Protein AF-A0A2V7E518-F1 (afdb_monomer)

Nearest PDB structures (foldseek):
  1orh-assembly1_A  TM=2.486E-01  e=2.822E+00  Rattus norvegicus
  4w6c-assembly1_A  TM=2.323E-01  e=2.265E+00  synthetic construct
  1ori-assembly1_A  TM=2.146E-01  e=3.926E+00  Rattus norvegicus

Mean predicted aligned error: 16.2 Å

Foldseek 3Di:
DDDDDDDDPPDPVVVVVVVVVVVVCVVPDPPPPLQFFKAWQWKWKFKDFPPPCPVVPPPQDGAGIDTDHPNPPDDDDHAHLVSVPWDKDWDDPADPRRFWKIKMKTWAQDQDFRPFMKMKIKTFMDRGSDHPDPHFFDDKDQQQDQDQFPAWEKDAPPDCVVVQVSVLHDDRDYHDDPDRGRIMIMTMHGPVGGRHNQKMKIKMKGWDQDDPSAIWIHDPSGIIGIHMDIDMDGHDDDPDPPPDVVVVVVVVVVVVVVVVVVVVVVVVVVVVVD

Secondary structure (DSSP, 8-state):
-PPPP------THHHHHHHHHHHHHHHS--------EEEEEEEEEEEE-STTTTSS-SSS-PPPP---SS----------TTTTT-EEEEEEEE-TTS-EEEEEEEEE-SS--B-SEEEEEEEEEEEESSTT---------B-S--TT-SEEEEE-TTSSHHHHHHTT-----B---SS----EEEEEEEETT-B-TTEEEEEEEEEESS--SSEEEEETTEEEEEEEEEEEEEPPPP---PPPHHHHHHHHHHHHHHHHHHHHHHHHHHTT--

Sequence (274 aa):
MFRRLCSSRMGSGAPLLAWLSFALMLVVGPRSASALTIDINQFSLFLWSPSNDTSINGTSSLQQDIIIGPHNLSGGPFSDFLAQGFSVSVTNGLNANNLGTISVIIGNPTGTTFAPANLIALLDADIVTTPGATDNNLDSAIGTHHGSATAFQVDNPFGSLLGNILAGTLDNTNHIGAGPDDVTLALLYSLGGGLGANQQLNAVFSLTNFDNGGLHQLREGTDLFFNGAVVQSNLPPGPVPTPEPATLLLLGTGAGLSAVARLRRKLSAARIAE

pLDDT: mean 70.3, std 17.16, range [27.66, 93.75]

Radius of gyration: 34.32 Å; Cα contacts (8 Å, |Δi|>4): 521; chains: 1; bound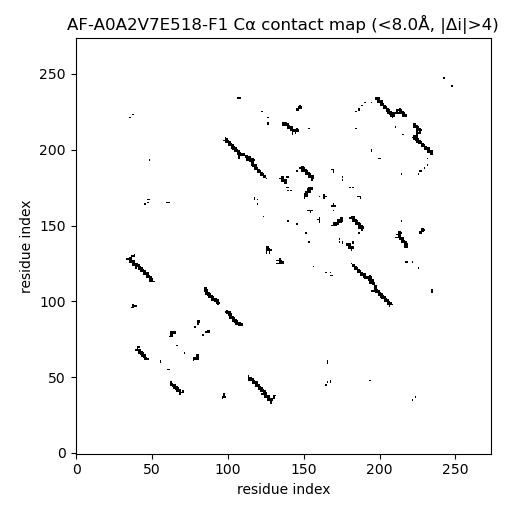ing box: 79×76×134 Å

Structure (mmCIF, N/CA/C/O backbone):
data_AF-A0A2V7E518-F1
#
_entry.id   AF-A0A2V7E518-F1
#
loop_
_atom_site.group_PDB
_atom_site.id
_atom_site.type_symbol
_atom_site.label_atom_id
_atom_site.label_alt_id
_atom_site.label_comp_id
_atom_site.label_asym_id
_atom_site.label_entity_id
_atom_site.label_seq_id
_atom_site.pdbx_PDB_ins_code
_atom_site.Cartn_x
_atom_site.Cartn_y
_atom_site.Cartn_z
_atom_site.occupancy
_atom_site.B_iso_or_equiv
_atom_site.auth_seq_id
_atom_site.auth_comp_id
_atom_site.auth_asym_id
_atom_site.auth_atom_id
_atom_site.pdbx_PDB_model_num
ATOM 1 N N . MET A 1 1 ? 46.082 -53.473 -58.584 1.00 41.75 1 MET A N 1
ATOM 2 C CA . MET A 1 1 ? 45.313 -52.267 -58.962 1.00 41.75 1 MET A CA 1
ATOM 3 C C . MET A 1 1 ? 45.166 -51.401 -57.707 1.00 41.75 1 MET A C 1
ATOM 5 O O . MET A 1 1 ? 44.245 -51.610 -56.936 1.00 41.75 1 MET A O 1
ATOM 9 N N . PHE A 1 2 ? 46.134 -50.523 -57.421 1.00 39.59 2 PHE A N 1
ATOM 10 C CA . PHE A 1 2 ? 46.125 -49.665 -56.223 1.00 39.59 2 PHE A CA 1
ATOM 11 C C . PHE A 1 2 ? 45.623 -48.266 -56.604 1.00 39.59 2 PHE A C 1
ATOM 13 O O . PHE A 1 2 ? 46.248 -47.585 -57.416 1.00 39.59 2 PHE A O 1
ATOM 20 N N . ARG A 1 3 ? 44.478 -47.847 -56.049 1.00 45.44 3 ARG A N 1
ATOM 21 C CA . ARG A 1 3 ? 43.947 -46.484 -56.208 1.00 45.44 3 ARG A CA 1
ATOM 22 C C . ARG A 1 3 ? 44.766 -45.519 -55.344 1.00 45.44 3 ARG A C 1
ATOM 24 O O . ARG A 1 3 ? 44.863 -45.706 -54.136 1.00 45.44 3 ARG A O 1
ATOM 31 N N . ARG A 1 4 ? 45.341 -44.487 -55.970 1.00 46.22 4 ARG A N 1
ATOM 32 C CA . ARG A 1 4 ? 45.972 -43.349 -55.284 1.00 46.22 4 ARG A CA 1
ATOM 33 C C . ARG A 1 4 ? 44.894 -42.523 -54.576 1.00 46.22 4 ARG A C 1
ATOM 35 O O . ARG A 1 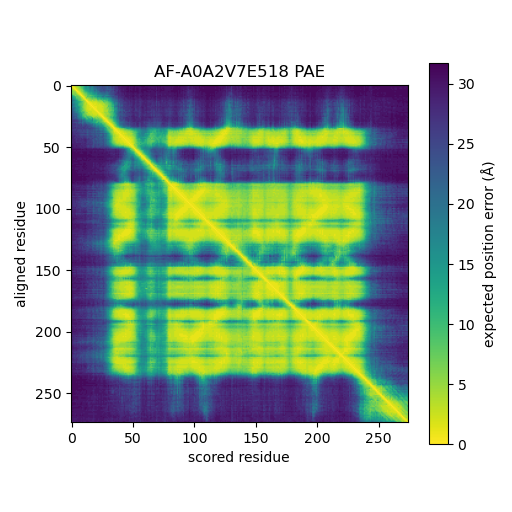4 ? 43.975 -42.034 -55.226 1.00 46.22 4 ARG A O 1
ATOM 42 N N . LEU A 1 5 ? 45.036 -42.356 -53.265 1.00 46.03 5 LEU A N 1
ATOM 43 C CA . LEU A 1 5 ? 44.321 -41.351 -52.481 1.00 46.03 5 LEU A CA 1
ATOM 44 C C . LEU A 1 5 ? 44.938 -39.977 -52.775 1.00 46.03 5 LEU A C 1
ATOM 46 O O . LEU A 1 5 ? 46.118 -39.747 -52.510 1.00 46.03 5 LEU A O 1
ATOM 50 N N . CYS A 1 6 ? 44.149 -39.076 -53.356 1.00 46.03 6 CYS A N 1
ATOM 51 C CA . CYS A 1 6 ? 44.518 -37.675 -53.521 1.00 46.03 6 CYS A CA 1
ATOM 52 C C . CYS A 1 6 ? 44.512 -36.988 -52.150 1.00 46.03 6 CYS A C 1
ATOM 54 O O . CYS A 1 6 ? 43.460 -36.764 -51.560 1.00 46.03 6 CYS A O 1
ATOM 56 N N . SER A 1 7 ? 45.700 -36.644 -51.656 1.00 46.47 7 SER A N 1
ATOM 57 C CA . SER A 1 7 ? 45.889 -35.691 -50.563 1.00 46.47 7 SER A CA 1
ATOM 58 C C . SER A 1 7 ? 45.489 -34.297 -51.058 1.00 46.47 7 SER A C 1
ATOM 60 O O . SER A 1 7 ? 46.158 -33.719 -51.917 1.00 46.47 7 SER A O 1
ATOM 62 N N . SER A 1 8 ? 44.379 -33.758 -50.549 1.00 54.09 8 SER A N 1
ATOM 63 C CA . SER A 1 8 ? 44.025 -32.355 -50.748 1.00 54.09 8 SER A CA 1
ATOM 64 C C . SER A 1 8 ? 44.932 -31.495 -49.870 1.00 54.09 8 SER A C 1
ATOM 66 O O . SER A 1 8 ? 44.795 -31.474 -48.646 1.00 54.09 8 SER A O 1
ATOM 68 N N . ARG A 1 9 ? 45.871 -30.779 -50.494 1.00 53.75 9 ARG A N 1
ATOM 69 C CA . ARG A 1 9 ? 46.612 -29.692 -49.849 1.00 53.75 9 ARG A CA 1
ATOM 70 C C . ARG A 1 9 ? 45.614 -28.612 -49.423 1.00 53.75 9 ARG A C 1
ATOM 72 O O . ARG A 1 9 ? 45.141 -27.855 -50.265 1.00 53.75 9 ARG A O 1
ATOM 79 N N . MET A 1 10 ? 45.300 -28.529 -48.131 1.00 50.19 10 MET A N 1
ATOM 80 C CA . MET A 1 10 ? 44.695 -27.321 -47.569 1.00 50.19 10 MET A CA 1
ATOM 81 C C . MET A 1 10 ? 45.715 -26.190 -47.719 1.00 50.19 10 MET A C 1
ATOM 83 O O . MET A 1 10 ? 46.809 -26.249 -47.159 1.00 50.19 10 MET A O 1
ATOM 87 N N . GLY A 1 11 ? 45.389 -25.205 -48.556 1.00 57.66 11 GLY A N 1
ATOM 88 C CA . GLY A 1 11 ? 46.211 -24.017 -48.749 1.00 57.66 11 GLY A CA 1
ATOM 89 C C . GLY A 1 11 ? 46.344 -23.214 -47.454 1.00 57.66 11 GLY A C 1
ATOM 90 O O . GLY A 1 11 ? 45.473 -23.256 -46.584 1.00 57.66 11 GLY A O 1
ATOM 91 N N . SER A 1 12 ? 47.420 -22.437 -47.358 1.00 58.25 12 SER A N 1
ATOM 92 C CA . SER A 1 12 ? 47.780 -21.553 -46.237 1.00 58.25 12 SER A CA 1
ATOM 93 C C . SER A 1 12 ? 46.715 -20.515 -45.831 1.00 58.25 12 SER A C 1
ATOM 95 O O . SER A 1 12 ? 46.916 -19.799 -44.856 1.00 58.25 12 SER A O 1
ATOM 97 N N . GLY A 1 13 ? 45.573 -20.440 -46.525 1.00 58.97 13 GLY A N 1
ATOM 98 C CA . GLY A 1 13 ? 44.436 -19.580 -46.179 1.00 58.97 13 GLY A CA 1
ATOM 99 C C . GLY A 1 13 ? 43.490 -20.149 -45.113 1.00 58.97 13 GLY A C 1
ATOM 100 O O . GLY A 1 13 ? 42.839 -19.379 -44.413 1.00 58.97 13 GLY A O 1
ATOM 101 N N . ALA A 1 14 ? 43.438 -21.473 -44.928 1.00 62.09 14 ALA A N 1
ATOM 102 C CA . ALA A 1 14 ? 42.602 -22.101 -43.899 1.00 62.09 14 ALA A CA 1
ATOM 103 C C . ALA A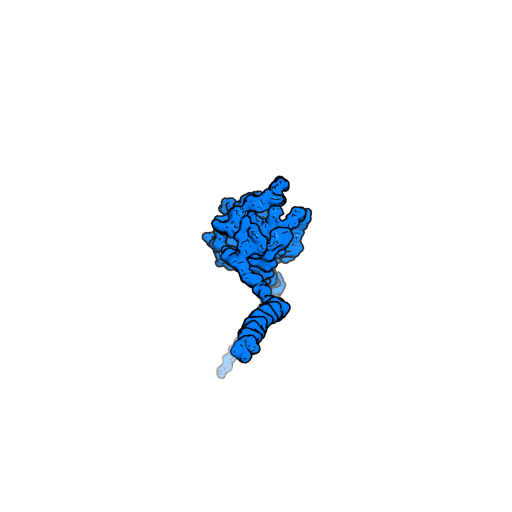 1 14 ? 42.962 -21.697 -42.449 1.00 62.09 14 ALA A C 1
ATOM 105 O O . ALA A 1 14 ? 42.045 -21.371 -41.692 1.00 62.09 14 ALA A O 1
ATOM 106 N N . PRO A 1 15 ? 44.249 -21.647 -42.036 1.00 67.69 15 PRO A N 1
ATOM 107 C CA . PRO A 1 15 ? 44.591 -21.192 -40.689 1.00 67.69 15 PRO A CA 1
ATOM 108 C C . PRO A 1 15 ? 44.307 -19.701 -40.491 1.00 67.69 15 PRO A C 1
ATOM 110 O O . PRO A 1 15 ? 43.976 -19.298 -39.383 1.00 67.69 15 PRO A O 1
ATOM 113 N N . LEU A 1 16 ? 44.381 -18.893 -41.555 1.00 67.81 16 LEU A N 1
ATOM 114 C CA . LEU A 1 16 ? 44.149 -17.449 -41.499 1.00 67.81 16 LEU A CA 1
ATOM 115 C C . LEU A 1 16 ? 42.656 -17.127 -41.333 1.00 67.81 16 LEU A C 1
ATOM 117 O O . LEU A 1 16 ? 42.306 -16.275 -40.526 1.00 67.81 16 LEU A O 1
ATOM 121 N N . LEU A 1 17 ? 41.771 -17.874 -42.005 1.00 70.06 17 LEU A N 1
ATOM 122 C CA . LEU A 1 17 ? 40.316 -17.810 -41.798 1.00 70.06 17 LEU A CA 1
ATOM 123 C C . LEU A 1 17 ? 39.897 -18.275 -40.397 1.00 70.06 17 LEU A C 1
ATOM 125 O O . LEU A 1 17 ? 39.032 -17.654 -39.776 1.00 70.06 17 LEU A O 1
ATOM 129 N N . ALA A 1 18 ? 40.527 -19.333 -39.879 1.00 69.94 18 ALA A N 1
ATOM 130 C CA . ALA A 1 18 ? 40.294 -19.789 -38.510 1.00 69.94 18 ALA A CA 1
ATOM 131 C C . ALA A 1 18 ? 40.740 -18.732 -37.484 1.00 69.94 18 ALA A C 1
ATOM 133 O O . ALA A 1 18 ? 40.002 -18.433 -36.548 1.00 69.94 18 ALA A O 1
ATOM 134 N N . TRP A 1 19 ? 41.901 -18.106 -37.704 1.00 71.31 19 TRP A N 1
ATOM 135 C CA . TRP A 1 19 ? 42.403 -17.019 -36.863 1.00 71.31 19 TRP A CA 1
ATOM 136 C C . TRP A 1 19 ? 41.516 -15.775 -36.910 1.00 71.31 19 TRP A C 1
ATOM 138 O O . TRP A 1 19 ? 41.227 -15.197 -35.866 1.00 71.31 19 TRP A O 1
ATOM 148 N N . LEU A 1 20 ? 41.040 -15.385 -38.096 1.00 67.44 20 LEU A N 1
ATOM 149 C CA . LEU A 1 20 ? 40.141 -14.240 -38.248 1.00 67.44 20 LEU A CA 1
ATOM 150 C C . LEU A 1 20 ? 38.800 -14.484 -37.542 1.00 67.44 20 LEU A C 1
ATOM 152 O O . LEU A 1 20 ? 38.269 -13.579 -36.911 1.00 67.44 20 LEU A O 1
ATOM 156 N N . SER A 1 21 ? 38.282 -15.715 -37.602 1.00 66.12 21 SER A N 1
ATOM 157 C CA . SER A 1 21 ? 37.041 -16.108 -36.919 1.00 66.12 21 SER A CA 1
ATOM 158 C C . SER A 1 21 ? 37.201 -16.097 -35.398 1.00 66.12 21 SER A C 1
ATOM 160 O O . SER A 1 21 ? 36.316 -15.632 -34.684 1.00 66.12 21 SER A O 1
ATOM 162 N N . PHE A 1 22 ? 38.356 -16.550 -34.899 1.00 61.84 22 PHE A N 1
ATOM 163 C CA . PHE A 1 22 ? 38.675 -16.516 -33.473 1.00 61.84 22 PHE A CA 1
ATOM 164 C C . PHE A 1 22 ? 38.882 -15.080 -32.965 1.00 61.84 22 PHE A C 1
ATOM 166 O O . PHE A 1 22 ? 38.368 -14.718 -31.911 1.00 61.84 22 PHE A O 1
ATOM 173 N N . ALA A 1 23 ? 39.558 -14.230 -33.745 1.00 61.94 23 ALA A N 1
ATOM 174 C CA . ALA A 1 23 ? 39.705 -12.808 -33.444 1.00 61.94 23 ALA A CA 1
ATOM 175 C C . ALA A 1 23 ? 38.354 -12.072 -33.470 1.00 61.94 23 ALA A C 1
ATOM 177 O O . ALA A 1 23 ? 38.098 -11.244 -32.603 1.00 61.94 23 ALA A O 1
ATOM 178 N N . LEU A 1 24 ? 37.457 -12.410 -34.404 1.00 55.91 24 LEU A N 1
ATOM 179 C CA . LEU A 1 24 ? 36.109 -11.841 -34.459 1.00 55.91 24 LEU A CA 1
ATOM 180 C C . LEU A 1 24 ? 35.258 -12.268 -33.248 1.00 55.91 24 LEU A C 1
ATOM 182 O O . LEU A 1 24 ? 34.559 -11.431 -32.685 1.00 55.91 24 LEU A O 1
ATOM 186 N N . MET A 1 25 ? 35.368 -13.523 -32.793 1.00 57.66 25 MET A N 1
ATOM 187 C CA . MET A 1 25 ? 34.745 -13.981 -31.540 1.00 57.66 25 MET A CA 1
ATOM 188 C C . MET A 1 25 ? 35.323 -13.295 -30.292 1.00 57.66 25 MET A C 1
ATOM 190 O O . MET A 1 25 ? 34.596 -13.087 -29.329 1.00 57.66 25 MET A O 1
ATOM 194 N N . LEU A 1 26 ? 36.606 -12.920 -30.297 1.00 55.91 26 LEU A N 1
ATOM 195 C CA . LEU A 1 26 ? 37.237 -12.174 -29.199 1.00 55.91 26 LEU A CA 1
ATOM 196 C C . LEU A 1 26 ? 36.865 -10.683 -29.185 1.00 55.91 26 LEU A C 1
ATOM 198 O O . LEU A 1 26 ? 36.815 -10.082 -28.116 1.00 55.91 26 LEU A O 1
ATOM 202 N N . VAL A 1 27 ? 36.606 -10.083 -30.352 1.00 55.69 27 VAL A N 1
ATOM 203 C CA . VAL A 1 27 ? 36.186 -8.674 -30.471 1.00 55.69 27 VAL A CA 1
ATOM 204 C C . VAL A 1 27 ? 34.693 -8.509 -30.171 1.00 55.69 27 VAL A C 1
ATOM 206 O O . VAL A 1 27 ? 34.292 -7.498 -29.595 1.00 55.69 27 VAL A O 1
ATOM 209 N N . VAL A 1 28 ? 33.872 -9.517 -30.476 1.00 51.47 28 VAL A N 1
ATOM 210 C CA . VAL A 1 28 ? 32.488 -9.609 -29.990 1.00 51.47 28 VAL A CA 1
ATOM 211 C C . VAL A 1 28 ? 32.495 -10.341 -28.649 1.00 51.47 28 VAL A C 1
ATOM 213 O O . VAL A 1 28 ? 31.985 -11.451 -28.517 1.00 51.47 28 VAL A O 1
ATOM 216 N N . GLY A 1 29 ? 33.102 -9.722 -27.635 1.00 45.56 29 GLY A N 1
ATOM 217 C CA . GLY A 1 29 ? 32.879 -10.161 -26.262 1.00 45.56 29 GLY A CA 1
ATOM 218 C C . GLY A 1 29 ? 31.368 -10.188 -25.986 1.00 45.56 29 GLY A C 1
ATOM 219 O O . GLY A 1 29 ? 30.654 -9.316 -26.502 1.00 45.56 29 GLY A O 1
ATOM 220 N N . PRO A 1 30 ? 30.845 -11.164 -25.219 1.00 44.22 30 PRO A N 1
ATOM 221 C CA . PRO A 1 30 ? 29.466 -11.096 -24.766 1.00 44.22 30 PRO A CA 1
ATOM 222 C C . PRO A 1 30 ? 29.307 -9.749 -24.068 1.00 44.22 30 PRO A C 1
ATOM 224 O O . PRO A 1 30 ? 29.960 -9.485 -23.059 1.00 44.22 30 PRO A O 1
ATOM 227 N N . ARG A 1 31 ? 28.487 -8.859 -24.637 1.00 40.06 31 ARG A N 1
ATOM 228 C CA . ARG A 1 31 ? 27.995 -7.727 -23.862 1.00 40.06 31 ARG A CA 1
ATOM 229 C C . ARG A 1 31 ? 27.295 -8.370 -22.680 1.00 40.06 31 ARG A C 1
ATOM 231 O O . ARG A 1 31 ? 26.346 -9.123 -22.895 1.00 40.06 31 ARG A O 1
ATOM 238 N N . SER A 1 32 ? 27.808 -8.152 -21.473 1.00 40.44 32 SER A N 1
ATOM 239 C CA . SER A 1 32 ? 27.064 -8.483 -20.267 1.00 40.44 32 SER A CA 1
ATOM 240 C C . SER A 1 32 ? 25.690 -7.857 -20.449 1.00 40.44 32 SER A C 1
ATOM 242 O O . SER A 1 32 ? 25.587 -6.635 -20.552 1.00 40.44 32 SER A O 1
ATOM 244 N N . ALA A 1 33 ? 24.658 -8.685 -20.607 1.00 44.47 33 ALA A N 1
ATOM 245 C CA . ALA A 1 33 ? 23.298 -8.206 -20.496 1.00 44.47 33 ALA A CA 1
ATOM 246 C C . ALA A 1 33 ? 23.195 -7.699 -19.058 1.00 44.47 33 ALA A C 1
ATOM 248 O O . ALA A 1 33 ? 23.186 -8.500 -18.123 1.00 44.47 33 ALA A O 1
ATOM 249 N N . SER A 1 34 ? 23.268 -6.379 -18.876 1.00 54.78 34 SER A N 1
ATOM 250 C CA . SER A 1 34 ? 22.911 -5.781 -17.601 1.00 54.78 34 SER A CA 1
ATOM 251 C C . SER A 1 34 ? 21.426 -6.060 -17.443 1.00 54.78 34 SER A C 1
ATOM 253 O O . SER A 1 34 ? 20.619 -5.518 -18.195 1.00 54.78 34 SER A O 1
ATOM 255 N N . ALA A 1 35 ? 21.073 -7.002 -16.574 1.00 63.94 35 ALA A N 1
ATOM 256 C CA . ALA A 1 35 ? 19.686 -7.155 -16.186 1.00 63.94 35 ALA A CA 1
ATOM 257 C C . ALA A 1 35 ? 19.330 -5.907 -15.377 1.00 63.94 35 ALA A C 1
ATOM 259 O O . ALA A 1 35 ? 19.963 -5.649 -14.350 1.00 63.94 35 ALA A O 1
ATOM 260 N N . LEU A 1 36 ? 18.366 -5.120 -15.863 1.00 74.50 36 LEU A N 1
ATOM 261 C CA . LEU A 1 36 ? 17.839 -4.012 -15.075 1.00 74.50 36 LEU A CA 1
ATOM 262 C C . LEU A 1 36 ? 17.328 -4.568 -13.745 1.00 74.50 36 LEU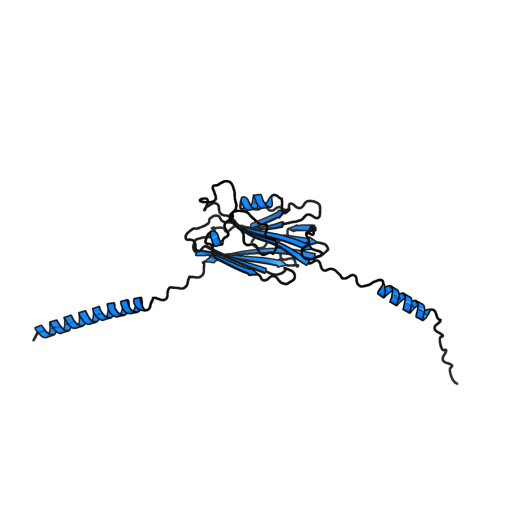 A C 1
ATOM 264 O O . LEU A 1 36 ? 16.727 -5.644 -13.695 1.00 74.50 36 LEU A O 1
ATOM 268 N N . THR A 1 37 ? 17.618 -3.854 -12.669 1.00 81.44 37 THR A N 1
ATOM 269 C CA . THR A 1 37 ? 17.235 -4.227 -11.309 1.00 81.44 37 THR A CA 1
ATOM 270 C C . THR A 1 37 ? 16.115 -3.306 -10.849 1.00 81.44 37 THR A C 1
ATOM 272 O O . THR A 1 37 ? 16.064 -2.156 -11.263 1.00 81.44 37 THR A O 1
ATOM 275 N N . ILE A 1 38 ? 15.212 -3.803 -10.010 1.00 84.00 38 ILE A N 1
ATOM 276 C CA . ILE A 1 38 ? 14.197 -2.962 -9.370 1.00 84.00 38 ILE A CA 1
ATOM 277 C C . ILE A 1 38 ? 14.802 -2.419 -8.082 1.00 84.00 38 ILE A C 1
ATOM 279 O O . ILE A 1 38 ? 15.256 -3.205 -7.248 1.00 84.00 38 ILE A O 1
ATOM 283 N N . ASP A 1 39 ? 14.797 -1.107 -7.915 1.00 83.00 39 ASP A N 1
ATOM 284 C CA . ASP A 1 39 ? 15.156 -0.434 -6.675 1.00 83.00 39 ASP A CA 1
ATOM 285 C C . ASP A 1 39 ? 13.911 0.215 -6.071 1.00 83.00 39 ASP A C 1
ATOM 287 O O . ASP A 1 39 ? 13.125 0.836 -6.780 1.00 83.00 39 ASP A O 1
ATOM 291 N N . ILE A 1 40 ? 13.687 0.018 -4.774 1.00 81.62 40 ILE A N 1
ATOM 292 C CA . ILE A 1 40 ? 12.526 0.591 -4.084 1.00 81.62 40 ILE A CA 1
ATOM 293 C C . ILE A 1 40 ? 13.018 1.811 -3.318 1.00 81.62 40 ILE A C 1
ATOM 295 O O . ILE A 1 40 ? 13.659 1.678 -2.271 1.00 81.62 40 ILE A O 1
ATOM 299 N N . ASN A 1 41 ? 12.684 2.990 -3.834 1.00 78.31 41 ASN A N 1
ATOM 300 C CA . ASN A 1 41 ? 13.001 4.265 -3.203 1.00 78.31 41 ASN A CA 1
ATOM 301 C C . ASN A 1 41 ? 12.126 4.477 -1.969 1.00 78.31 41 ASN A C 1
ATOM 303 O O . ASN A 1 41 ? 12.626 4.816 -0.892 1.00 78.31 41 ASN A O 1
ATOM 307 N N . GLN A 1 42 ? 10.824 4.212 -2.108 1.00 79.06 42 GLN A N 1
ATOM 308 C CA . GLN A 1 42 ? 9.847 4.377 -1.044 1.00 79.06 42 GLN A CA 1
ATOM 309 C C . GLN A 1 42 ? 8.723 3.347 -1.162 1.00 79.06 42 GLN A C 1
ATOM 311 O O . GLN A 1 42 ? 8.148 3.121 -2.220 1.00 79.06 42 GLN A O 1
ATOM 316 N N . PHE A 1 43 ? 8.349 2.755 -0.036 1.00 81.81 43 PHE A N 1
ATOM 317 C CA . PHE A 1 43 ? 7.075 2.062 0.105 1.00 81.81 43 PHE A CA 1
ATOM 318 C C . PHE A 1 43 ? 6.412 2.590 1.361 1.00 81.81 43 PHE A C 1
ATOM 320 O O . PHE A 1 43 ? 7.028 2.486 2.414 1.00 81.81 43 PHE A O 1
ATOM 327 N N . SER A 1 44 ? 5.199 3.124 1.250 1.00 80.25 44 SER A N 1
ATOM 328 C CA . SER A 1 44 ? 4.541 3.862 2.325 1.00 80.25 44 SER A CA 1
ATOM 329 C C . SER A 1 44 ? 3.076 3.483 2.486 1.00 80.25 44 SER A C 1
ATOM 331 O O . SER A 1 44 ? 2.383 3.202 1.507 1.00 80.25 44 SER A O 1
ATOM 333 N N . LEU A 1 45 ? 2.580 3.515 3.724 1.00 82.69 45 LEU A N 1
ATOM 334 C CA . LEU A 1 45 ? 1.168 3.281 4.046 1.00 82.69 45 LEU A CA 1
ATOM 335 C C . LEU A 1 45 ? 0.570 4.455 4.811 1.00 82.69 45 LEU A C 1
ATOM 337 O O . LEU A 1 45 ? 1.094 4.861 5.841 1.00 82.69 45 LEU A O 1
ATOM 341 N N . PHE A 1 46 ? -0.591 4.923 4.365 1.00 81.81 46 PHE A N 1
ATOM 342 C CA . PHE A 1 46 ? -1.334 6.014 4.984 1.00 81.81 46 PHE A CA 1
ATOM 343 C C . PHE A 1 46 ? -2.713 5.521 5.403 1.00 81.81 46 PHE A C 1
ATOM 345 O O . PHE A 1 46 ? -3.451 4.963 4.591 1.00 81.81 46 PHE A O 1
ATOM 352 N N . LEU A 1 47 ? -3.081 5.742 6.664 1.00 82.25 47 LEU A N 1
ATOM 353 C CA . LEU A 1 47 ? -4.447 5.535 7.135 1.00 82.25 47 LEU A CA 1
ATOM 354 C C . LEU A 1 47 ? -5.108 6.894 7.320 1.00 82.25 47 LEU A C 1
ATOM 356 O O . LEU A 1 47 ? -4.744 7.663 8.205 1.00 82.25 47 LEU A O 1
ATOM 360 N N . TRP A 1 48 ? -6.098 7.173 6.487 1.00 81.00 48 TRP A N 1
ATOM 361 C CA . TRP A 1 48 ? -6.856 8.411 6.535 1.00 81.00 48 TRP A CA 1
ATOM 362 C C . TRP A 1 48 ? -8.222 8.176 7.181 1.00 81.00 48 TRP A C 1
ATOM 364 O O . TRP A 1 48 ? -8.896 7.201 6.852 1.00 81.00 48 TRP A O 1
ATOM 374 N N . SER A 1 49 ? -8.645 9.069 8.078 1.00 75.38 49 SER A N 1
ATOM 375 C CA . SER A 1 49 ? -9.994 9.108 8.658 1.00 75.38 49 SER A CA 1
ATOM 376 C C . SER A 1 49 ? -10.350 10.540 9.073 1.00 75.38 49 SER A C 1
ATOM 378 O O . SER A 1 49 ? -9.523 11.194 9.710 1.00 75.38 49 SER A O 1
ATOM 380 N N . PRO A 1 50 ? -11.577 11.029 8.810 1.00 68.00 50 PRO A N 1
ATOM 381 C CA . PRO A 1 50 ? -11.998 12.362 9.223 1.00 68.00 50 PRO A CA 1
ATOM 382 C C . PRO A 1 50 ? -12.487 12.412 10.685 1.00 68.00 50 PRO A C 1
ATOM 384 O O . PRO A 1 50 ? -12.732 13.496 11.205 1.00 68.00 50 PRO A O 1
ATOM 387 N N . SER A 1 51 ? -12.674 11.271 11.368 1.00 59.25 51 SER A N 1
ATOM 388 C CA . SER A 1 51 ? -13.343 11.218 12.682 1.00 59.25 51 SER A CA 1
ATOM 389 C C . SER A 1 51 ? -12.458 11.551 13.889 1.00 59.25 51 SER A C 1
ATOM 391 O O . SER A 1 51 ? -12.996 11.817 14.960 1.00 59.25 51 SER A O 1
ATOM 393 N N . ASN A 1 52 ? -11.130 11.559 13.739 1.00 54.16 52 ASN A N 1
ATOM 394 C CA . ASN A 1 52 ? -10.171 11.820 14.825 1.00 54.16 52 ASN A CA 1
ATOM 395 C C . ASN A 1 52 ? -9.434 13.161 14.658 1.00 54.16 52 ASN A C 1
ATOM 397 O O . ASN A 1 52 ? -8.237 13.288 14.909 1.00 54.16 52 ASN A O 1
ATOM 401 N N . ASP A 1 53 ? -10.189 14.199 14.302 1.00 46.59 53 ASP A N 1
ATOM 402 C CA . ASP A 1 53 ? -9.707 15.562 14.059 1.00 46.59 53 ASP A CA 1
ATOM 403 C C . ASP A 1 53 ? -9.456 16.392 15.347 1.00 46.59 53 ASP A C 1
ATOM 405 O O . ASP A 1 53 ? -9.720 17.595 15.413 1.00 46.59 53 ASP A O 1
ATOM 409 N N . THR A 1 54 ? -8.963 15.756 16.419 1.00 40.53 54 THR A N 1
ATOM 410 C CA . THR A 1 54 ? -8.633 16.430 17.699 1.00 40.53 54 THR A CA 1
ATOM 411 C C . THR A 1 54 ? -7.132 16.601 17.957 1.00 40.53 54 THR A C 1
ATOM 413 O O . THR A 1 54 ? -6.743 17.148 18.986 1.00 40.53 54 THR A O 1
ATOM 416 N N . SER A 1 55 ? -6.287 16.230 16.993 1.00 38.78 55 SER A N 1
ATOM 417 C CA . SER A 1 55 ? -4.913 16.747 16.832 1.00 38.78 55 SER A CA 1
ATOM 418 C C . SER A 1 55 ? -4.554 17.066 15.369 1.00 38.78 55 SER A C 1
ATOM 420 O O . SER A 1 55 ? -3.407 17.395 15.083 1.00 38.78 55 SER A O 1
ATOM 422 N N . ILE A 1 56 ? -5.540 17.025 14.461 1.00 39.00 56 ILE A N 1
ATOM 423 C CA . ILE A 1 56 ? -5.415 17.258 13.006 1.00 39.00 56 ILE A CA 1
ATOM 424 C C . ILE A 1 56 ? -5.944 18.671 12.614 1.00 39.00 56 ILE A C 1
ATOM 426 O O . ILE A 1 56 ? -5.818 19.115 11.476 1.00 39.00 56 ILE A O 1
ATOM 430 N N . ASN A 1 57 ? -6.411 19.466 13.591 1.00 32.38 57 ASN A N 1
ATOM 431 C CA . ASN A 1 57 ? -6.964 20.821 13.417 1.00 32.38 57 ASN A CA 1
ATOM 432 C C . ASN A 1 57 ? -5.953 21.963 13.659 1.00 32.38 57 ASN A C 1
ATOM 434 O O . ASN A 1 57 ? -6.242 22.982 14.289 1.00 32.38 57 ASN A O 1
ATOM 438 N N . GLY A 1 58 ? -4.742 21.800 13.136 1.00 29.33 58 GLY A N 1
ATOM 439 C CA . GLY A 1 58 ? -3.780 22.880 12.939 1.00 29.33 58 GLY A CA 1
ATOM 440 C C . GLY A 1 58 ? -3.275 22.810 11.508 1.00 29.33 58 GLY A C 1
ATOM 441 O O . GLY A 1 58 ? -2.236 22.215 11.277 1.00 29.33 58 GLY A O 1
ATOM 442 N N . THR A 1 59 ? -4.052 23.354 10.564 1.00 32.06 59 THR A N 1
ATOM 443 C CA . THR A 1 59 ? -3.725 23.483 9.127 1.00 32.06 59 THR A CA 1
ATOM 444 C C . THR A 1 59 ? -3.110 22.226 8.492 1.00 32.06 59 THR A C 1
ATOM 446 O O . THR A 1 59 ? -1.897 22.062 8.510 1.00 32.06 59 THR A O 1
ATOM 449 N N . SER A 1 60 ? -3.953 21.367 7.903 1.00 44.28 60 SER A N 1
ATOM 450 C CA . SER A 1 60 ? -3.593 20.336 6.906 1.00 44.28 60 SER A CA 1
ATOM 451 C C . SER A 1 60 ? -2.219 19.668 7.103 1.00 44.28 60 SER A C 1
ATOM 453 O O . SER A 1 60 ? -1.232 20.091 6.502 1.00 44.28 60 SER A O 1
ATOM 455 N N . SER A 1 61 ? -2.137 18.606 7.907 1.00 34.47 61 SER A N 1
ATOM 456 C CA . SER A 1 61 ? -0.938 17.756 7.942 1.00 34.47 61 SER A CA 1
ATOM 457 C C . SER A 1 61 ? -1.280 16.303 8.290 1.00 34.47 61 SER A C 1
ATOM 459 O O . SER A 1 61 ? -1.890 16.012 9.314 1.00 34.47 61 SER A O 1
ATOM 461 N N . LEU A 1 62 ? -0.924 15.409 7.360 1.00 40.56 62 LEU A N 1
ATOM 462 C CA . LEU A 1 62 ? -1.121 13.957 7.378 1.00 40.56 62 LEU A CA 1
ATOM 463 C C . LEU A 1 62 ? -0.542 13.270 8.620 1.00 40.56 62 LEU A C 1
ATOM 465 O O . LEU A 1 62 ? 0.532 13.616 9.108 1.00 40.56 62 LEU A O 1
ATOM 469 N N . GLN A 1 63 ? -1.236 12.218 9.044 1.00 47.31 63 GLN A N 1
ATOM 470 C CA . GLN A 1 63 ? -0.820 11.236 10.043 1.00 47.31 63 GLN A CA 1
ATOM 471 C C . GLN A 1 63 ? -0.114 10.035 9.361 1.00 47.31 63 GLN A C 1
ATOM 473 O O . GLN A 1 63 ? -0.477 9.652 8.252 1.00 47.31 63 GLN A O 1
ATOM 478 N N . GLN A 1 64 ? 0.941 9.509 10.000 1.00 46.84 64 GLN A N 1
ATOM 479 C CA . GLN A 1 64 ? 2.172 8.977 9.380 1.00 46.84 64 GLN A CA 1
ATOM 480 C C . GLN A 1 64 ? 2.207 7.485 8.959 1.00 46.84 64 GLN A C 1
ATOM 482 O O . GLN A 1 64 ? 1.465 6.637 9.443 1.00 46.84 64 GLN A O 1
ATOM 487 N N . ASP A 1 65 ? 3.201 7.270 8.093 1.00 43.72 65 ASP A N 1
ATOM 488 C CA . ASP A 1 65 ? 3.780 6.170 7.309 1.00 43.72 65 ASP A CA 1
ATOM 489 C C . ASP A 1 65 ? 4.287 4.869 8.004 1.00 43.72 65 ASP A C 1
ATOM 491 O O . ASP A 1 65 ? 4.633 4.860 9.186 1.00 43.72 65 ASP A O 1
ATOM 495 N N . ILE A 1 66 ? 4.456 3.795 7.213 1.00 41.19 66 ILE A N 1
ATOM 496 C CA . ILE A 1 66 ? 5.370 2.653 7.428 1.00 41.19 66 ILE A CA 1
ATOM 497 C C . ILE A 1 66 ? 6.275 2.550 6.190 1.00 41.19 66 ILE A C 1
ATOM 499 O O . ILE A 1 66 ? 5.816 2.079 5.152 1.00 41.19 66 ILE A O 1
ATOM 503 N N . ILE A 1 67 ? 7.553 2.932 6.330 1.00 43.34 67 ILE A N 1
ATOM 504 C CA . ILE A 1 67 ? 8.546 2.930 5.240 1.00 43.34 67 ILE A CA 1
ATOM 505 C C . ILE A 1 67 ? 9.392 1.651 5.247 1.00 43.34 67 ILE A C 1
ATOM 507 O O . ILE A 1 67 ? 9.983 1.307 6.273 1.00 43.34 67 ILE A O 1
ATOM 511 N N . ILE A 1 68 ? 9.520 0.982 4.095 1.00 35.91 68 ILE A N 1
ATOM 512 C CA . ILE A 1 68 ? 10.524 -0.074 3.857 1.00 35.91 68 ILE A CA 1
ATOM 513 C C . ILE A 1 68 ? 11.486 0.400 2.749 1.00 35.91 68 ILE A C 1
ATOM 515 O O . ILE A 1 68 ? 11.164 0.272 1.575 1.00 35.91 68 ILE A O 1
ATOM 519 N N . GLY A 1 69 ? 12.657 0.946 3.114 1.00 35.78 69 GLY A N 1
ATOM 520 C CA . GLY A 1 69 ? 13.707 1.381 2.172 1.00 35.78 69 GLY A CA 1
ATOM 521 C C . GLY A 1 69 ? 14.879 2.131 2.849 1.00 35.78 69 GLY A C 1
ATOM 522 O O . GLY A 1 69 ? 14.702 2.649 3.955 1.00 35.78 69 GLY A O 1
ATOM 523 N N . PRO A 1 70 ? 16.093 2.171 2.251 1.00 27.66 70 PRO A N 1
ATOM 524 C CA . PRO A 1 70 ? 17.271 2.850 2.815 1.00 27.66 70 PRO A CA 1
ATOM 525 C C . PRO A 1 70 ? 17.278 4.380 2.625 1.00 27.66 70 PRO A C 1
ATOM 527 O O . PRO A 1 70 ? 18.029 5.072 3.317 1.00 27.66 70 PRO A O 1
ATOM 530 N N . HIS A 1 71 ? 16.441 4.924 1.737 1.00 32.03 71 HIS A N 1
ATOM 531 C CA . HIS A 1 71 ? 16.333 6.361 1.479 1.00 32.03 71 HIS A CA 1
ATOM 532 C C . HIS A 1 71 ? 15.147 6.960 2.238 1.00 32.03 71 HIS A C 1
ATOM 534 O O . HIS A 1 71 ? 14.025 7.074 1.764 1.00 32.03 71 HIS A O 1
ATOM 540 N N . ASN A 1 72 ? 15.429 7.333 3.482 1.00 36.25 72 ASN A N 1
ATOM 541 C CA . ASN A 1 72 ? 14.519 8.059 4.354 1.00 36.25 72 ASN A CA 1
ATOM 542 C C . ASN A 1 72 ? 14.355 9.495 3.816 1.00 36.25 72 ASN A C 1
ATOM 544 O O . ASN A 1 72 ? 15.289 10.294 3.934 1.00 36.25 72 ASN A O 1
ATOM 548 N N . LEU A 1 73 ? 13.200 9.840 3.233 1.00 36.28 73 LEU A N 1
ATOM 549 C CA . LEU A 1 73 ? 12.828 11.240 2.997 1.00 36.28 73 LEU A CA 1
ATOM 550 C C . LEU A 1 73 ? 12.552 11.898 4.357 1.00 36.28 73 LEU A C 1
ATOM 552 O O . LEU A 1 73 ? 11.446 11.939 4.888 1.00 36.28 73 LEU A O 1
ATOM 556 N N . SER A 1 74 ? 13.652 12.342 4.952 1.00 31.55 74 SER A N 1
ATOM 557 C CA . SER A 1 74 ? 13.793 12.888 6.290 1.00 31.55 74 SER A CA 1
ATOM 558 C C . SER A 1 74 ? 12.865 14.069 6.604 1.00 31.55 74 SER A C 1
ATOM 560 O O . SER A 1 74 ? 12.778 15.013 5.822 1.00 31.55 74 SER A O 1
ATOM 562 N N . GLY A 1 75 ? 12.388 14.121 7.855 1.00 29.14 75 GLY A N 1
ATOM 563 C CA . GLY A 1 75 ? 12.611 15.327 8.666 1.00 29.14 75 GLY A CA 1
ATOM 564 C C . GLY A 1 75 ? 11.431 16.253 8.981 1.00 29.14 75 GLY A C 1
ATOM 565 O O . GLY A 1 75 ? 11.669 17.446 9.159 1.00 29.14 75 GLY A O 1
ATOM 566 N N . GLY A 1 76 ? 10.196 15.758 9.099 1.00 32.56 76 GLY A N 1
ATOM 567 C CA . GLY A 1 76 ? 9.052 16.556 9.580 1.00 32.56 76 GLY A CA 1
ATOM 568 C C . GLY A 1 76 ? 8.392 16.006 10.860 1.00 32.56 76 GLY A C 1
ATOM 569 O O . GLY A 1 76 ? 8.622 14.849 11.214 1.00 32.56 76 GLY A O 1
ATOM 570 N N . PRO A 1 77 ? 7.600 16.822 11.586 1.00 31.95 77 PRO A N 1
ATOM 571 C CA . PRO A 1 77 ? 7.044 16.501 12.902 1.00 31.95 77 PRO A CA 1
ATOM 572 C C . PRO A 1 77 ? 5.791 15.617 12.782 1.00 31.95 77 PRO A C 1
ATOM 574 O O . PRO A 1 77 ? 4.674 16.094 12.958 1.00 31.95 77 PRO A O 1
ATOM 577 N N . PHE A 1 78 ? 5.958 14.339 12.457 1.00 45.28 78 PHE A N 1
ATOM 578 C CA . PHE A 1 78 ? 4.835 13.417 12.255 1.00 45.28 78 PHE A CA 1
ATOM 579 C C . PHE A 1 78 ? 4.836 12.300 13.316 1.00 45.28 78 PHE A C 1
ATOM 581 O O . PHE A 1 78 ? 5.883 12.005 13.899 1.00 45.28 78 PHE A O 1
ATOM 588 N N . SER A 1 79 ? 3.658 11.730 13.613 1.00 42.66 79 SER A N 1
ATOM 589 C CA . SER A 1 79 ? 3.466 10.631 14.577 1.00 42.66 79 SER A CA 1
ATOM 590 C C . SER A 1 79 ? 3.090 9.316 13.884 1.00 42.66 79 SER A C 1
ATOM 592 O O . SER A 1 79 ? 1.999 9.208 13.311 1.00 42.66 79 SER A O 1
ATOM 594 N N . ASP A 1 80 ? 3.986 8.324 13.956 1.00 58.78 80 ASP A N 1
ATOM 595 C CA . ASP A 1 80 ? 3.870 7.008 13.322 1.00 58.78 80 ASP A CA 1
ATOM 596 C C . ASP A 1 80 ? 2.643 6.265 13.865 1.00 58.78 80 ASP A C 1
ATOM 598 O O . ASP A 1 80 ? 2.080 6.627 14.904 1.00 58.78 80 ASP A O 1
ATOM 602 N N . PHE A 1 81 ? 2.174 5.235 13.155 1.00 67.44 81 PHE A N 1
ATOM 603 C CA . PHE A 1 81 ? 1.071 4.391 13.634 1.00 67.44 81 PHE A CA 1
ATOM 604 C C . PHE A 1 81 ? 1.258 3.988 15.110 1.00 67.44 81 PHE A C 1
ATOM 606 O O . PHE A 1 81 ? 0.301 3.987 15.885 1.00 67.44 81 PHE A O 1
ATOM 613 N N . LEU A 1 82 ? 2.503 3.718 15.517 1.00 66.88 82 LEU A N 1
ATOM 614 C CA . LEU A 1 82 ? 2.871 3.380 16.891 1.00 66.88 82 LEU A CA 1
ATOM 615 C C . LEU A 1 82 ? 2.633 4.545 17.870 1.00 66.88 82 LEU A C 1
ATOM 617 O O . LEU A 1 82 ? 2.052 4.335 18.935 1.00 66.88 82 LEU A O 1
ATOM 621 N N . ALA A 1 83 ? 3.010 5.773 17.517 1.00 65.00 83 ALA A N 1
ATOM 622 C CA . ALA A 1 83 ? 2.788 6.982 18.307 1.00 65.00 83 ALA A CA 1
ATOM 623 C C . ALA A 1 83 ? 1.301 7.338 18.439 1.00 65.00 83 ALA A C 1
ATOM 625 O O . ALA A 1 83 ? 0.908 7.985 19.409 1.00 65.00 83 ALA A O 1
ATOM 626 N N . GLN A 1 84 ? 0.463 6.881 17.509 1.00 66.25 84 GLN A N 1
ATOM 627 C CA . GLN A 1 84 ? -0.998 6.978 17.606 1.00 66.25 84 GLN A CA 1
ATOM 628 C C . GLN A 1 84 ? -1.643 5.819 18.380 1.00 66.25 84 GLN A C 1
ATOM 630 O O . GLN A 1 84 ? -2.860 5.790 18.562 1.00 66.25 84 GLN A O 1
ATOM 635 N N . GLY A 1 85 ? -0.840 4.875 18.875 1.00 73.69 85 GLY A N 1
ATOM 636 C CA . GLY A 1 85 ? -1.305 3.745 19.670 1.00 73.69 85 GLY A CA 1
ATOM 637 C C . GLY A 1 85 ? -1.821 2.566 18.847 1.00 73.69 85 GLY A C 1
ATOM 638 O O . GLY A 1 85 ? -2.416 1.659 19.427 1.00 73.69 85 GLY A O 1
ATOM 639 N N . PHE A 1 86 ? -1.598 2.538 17.530 1.00 79.12 86 PHE A N 1
ATOM 640 C CA . PHE A 1 86 ? -1.819 1.333 16.733 1.00 79.12 86 PHE A CA 1
ATOM 641 C C . PHE A 1 86 ? -0.706 0.311 16.985 1.00 79.12 86 PHE A C 1
ATOM 643 O O . PHE A 1 86 ? 0.447 0.653 17.241 1.00 79.12 86 PHE A O 1
ATOM 650 N N . SER A 1 87 ? -1.040 -0.971 16.869 1.00 81.50 87 SER A N 1
ATOM 651 C CA . SER A 1 87 ? -0.049 -2.042 16.799 1.00 81.50 87 SER A CA 1
ATOM 652 C C . SER A 1 87 ? 0.294 -2.317 15.341 1.00 81.50 87 SER A C 1
ATOM 654 O O . SER A 1 87 ? -0.610 -2.581 14.552 1.00 81.50 87 SER A O 1
ATOM 656 N N . VAL A 1 88 ? 1.576 -2.321 14.989 1.00 81.31 88 VAL A N 1
ATOM 657 C CA . VAL A 1 88 ? 2.028 -2.585 13.618 1.00 81.31 88 VAL A CA 1
ATOM 658 C C . VAL A 1 88 ? 2.922 -3.816 13.583 1.00 81.31 88 VAL A C 1
ATOM 660 O O . VAL A 1 88 ? 3.834 -3.954 14.396 1.00 81.31 88 VAL A O 1
ATOM 663 N N . SER A 1 89 ? 2.687 -4.697 12.615 1.00 80.69 89 SER A N 1
ATOM 664 C CA . SER A 1 89 ? 3.588 -5.798 12.280 1.00 80.69 89 SER A CA 1
ATOM 665 C C . SER A 1 89 ? 3.834 -5.817 10.779 1.00 80.69 89 SER A C 1
ATOM 667 O O . SER A 1 89 ? 2.888 -5.781 9.998 1.00 80.69 89 SER A O 1
ATOM 669 N N . VAL A 1 90 ? 5.103 -5.875 10.382 1.00 80.44 90 VAL A N 1
ATOM 670 C CA . VAL A 1 90 ? 5.524 -5.898 8.979 1.00 80.44 90 VAL A CA 1
ATOM 671 C C . VAL A 1 90 ? 6.282 -7.190 8.720 1.00 80.44 90 VAL A C 1
ATOM 673 O O . VAL A 1 90 ? 7.226 -7.521 9.435 1.00 80.44 90 VAL A O 1
ATOM 676 N N . THR A 1 91 ? 5.885 -7.906 7.676 1.00 83.62 91 THR A N 1
ATOM 677 C CA . THR A 1 91 ? 6.607 -9.058 7.141 1.00 83.62 91 THR A CA 1
ATOM 678 C C . THR A 1 91 ? 7.085 -8.719 5.737 1.00 83.62 91 THR A C 1
ATOM 680 O O . THR A 1 91 ? 6.282 -8.598 4.811 1.00 83.62 91 THR A O 1
ATOM 683 N N . ASN A 1 92 ? 8.400 -8.568 5.586 1.00 82.12 92 ASN A N 1
ATOM 684 C CA . ASN A 1 92 ? 9.036 -8.373 4.291 1.00 82.12 92 ASN A CA 1
ATOM 685 C C . ASN A 1 92 ? 9.369 -9.740 3.670 1.00 82.12 92 ASN A C 1
ATOM 687 O O . ASN A 1 92 ? 10.208 -10.473 4.191 1.00 82.12 92 ASN A O 1
ATOM 691 N N . GLY A 1 93 ? 8.689 -10.078 2.576 1.00 83.56 93 GLY A N 1
ATOM 692 C CA . GLY A 1 93 ? 8.923 -11.270 1.762 1.00 83.56 93 GLY A CA 1
ATOM 693 C C . GLY A 1 93 ? 9.539 -10.955 0.398 1.00 83.56 93 GLY A C 1
ATOM 694 O O . GLY A 1 93 ? 9.355 -11.739 -0.533 1.00 83.56 93 GLY A O 1
ATOM 695 N N . LEU A 1 94 ? 10.206 -9.808 0.248 1.00 85.12 94 LEU A N 1
ATOM 696 C CA . LEU A 1 94 ? 10.935 -9.458 -0.968 1.00 85.12 94 LEU A CA 1
ATOM 697 C C . LEU A 1 94 ? 12.233 -10.266 -1.083 1.00 85.12 94 LEU A C 1
ATOM 699 O O . LEU A 1 94 ? 12.919 -10.538 -0.096 1.00 85.12 94 LEU A O 1
ATOM 703 N N . ASN A 1 95 ? 12.567 -10.662 -2.308 1.00 85.75 95 ASN A N 1
ATOM 704 C CA . ASN A 1 95 ? 13.815 -11.338 -2.641 1.00 85.75 95 ASN A CA 1
ATOM 705 C C . ASN A 1 95 ? 14.925 -10.331 -2.999 1.00 85.75 95 ASN A C 1
ATOM 707 O O . ASN A 1 95 ? 14.738 -9.121 -2.930 1.00 85.75 95 ASN A O 1
ATOM 711 N N . ALA A 1 96 ? 16.089 -10.834 -3.420 1.00 81.69 96 ALA A N 1
ATOM 712 C CA . ALA A 1 96 ? 17.240 -10.002 -3.789 1.00 81.69 96 ALA A CA 1
ATOM 713 C C . ALA A 1 96 ? 17.003 -9.063 -4.991 1.00 81.69 96 ALA A C 1
ATOM 715 O O . ALA A 1 96 ? 17.793 -8.151 -5.202 1.00 81.69 96 ALA A O 1
ATOM 716 N N . ASN A 1 97 ? 15.935 -9.282 -5.762 1.00 82.69 97 ASN A N 1
ATOM 717 C CA . ASN A 1 97 ? 15.529 -8.436 -6.883 1.00 82.69 97 ASN A CA 1
ATOM 718 C C . ASN A 1 97 ? 14.376 -7.492 -6.500 1.00 82.69 97 ASN A C 1
ATOM 720 O O . ASN A 1 97 ? 13.706 -6.982 -7.391 1.00 82.69 97 ASN A O 1
ATOM 724 N N . ASN A 1 98 ? 14.083 -7.331 -5.203 1.00 85.62 98 ASN A N 1
ATOM 725 C CA . ASN A 1 98 ? 12.965 -6.531 -4.692 1.00 85.62 98 ASN A CA 1
ATOM 726 C C . ASN A 1 98 ? 11.578 -6.975 -5.204 1.00 85.62 98 ASN A C 1
ATOM 728 O O . ASN A 1 98 ? 10.619 -6.208 -5.200 1.00 85.62 98 ASN A O 1
ATOM 732 N N . LEU A 1 99 ? 11.451 -8.248 -5.590 1.00 89.06 99 LEU A N 1
ATOM 733 C CA . LEU A 1 99 ? 10.191 -8.881 -5.983 1.00 89.06 99 LEU A CA 1
ATOM 734 C C . LEU A 1 99 ? 9.682 -9.794 -4.868 1.00 89.06 99 LEU A C 1
ATOM 736 O O . LEU A 1 99 ? 10.470 -10.450 -4.186 1.00 89.06 99 LEU A O 1
ATOM 740 N N . GLY A 1 100 ? 8.366 -9.905 -4.717 1.00 90.88 100 GLY A N 1
ATOM 741 C CA . GLY A 1 100 ? 7.736 -10.754 -3.711 1.00 90.88 100 GLY A CA 1
ATOM 742 C C . GLY A 1 100 ? 6.517 -10.088 -3.095 1.00 90.88 100 GLY A C 1
ATOM 743 O O . GLY A 1 100 ? 5.706 -9.480 -3.796 1.00 90.88 100 GLY A O 1
ATOM 744 N N . THR A 1 101 ? 6.369 -10.229 -1.779 1.00 91.19 101 THR A N 1
ATOM 745 C CA . THR A 1 101 ? 5.231 -9.659 -1.053 1.00 91.19 101 THR A CA 1
ATOM 746 C C . THR A 1 101 ? 5.656 -8.913 0.197 1.00 91.19 101 THR A C 1
ATOM 748 O O . THR A 1 101 ? 6.512 -9.388 0.940 1.00 91.19 101 THR A O 1
ATOM 751 N N . ILE A 1 102 ? 4.978 -7.811 0.486 1.00 85.75 102 ILE A N 1
ATOM 752 C CA . ILE A 1 102 ? 5.039 -7.105 1.763 1.00 85.75 102 ILE A CA 1
ATOM 753 C C . ILE A 1 102 ? 3.691 -7.316 2.448 1.00 85.75 102 ILE A C 1
ATOM 755 O O . ILE A 1 102 ? 2.654 -6.979 1.885 1.00 85.75 102 ILE A O 1
ATOM 759 N N . SER A 1 103 ? 3.685 -7.875 3.656 1.00 86.62 103 SER A N 1
ATOM 760 C CA . SER A 1 103 ? 2.470 -7.978 4.469 1.00 86.62 103 SER A CA 1
ATOM 761 C C . SER A 1 103 ? 2.567 -7.046 5.665 1.00 86.62 103 SER A C 1
ATOM 763 O O . SER A 1 103 ? 3.573 -7.041 6.374 1.00 86.62 103 SER A O 1
ATOM 765 N N . VAL A 1 104 ? 1.521 -6.257 5.884 1.00 84.50 104 VAL A N 1
ATOM 766 C CA . VAL A 1 104 ? 1.419 -5.321 6.997 1.00 84.50 104 VAL A CA 1
ATOM 767 C C . VAL A 1 104 ? 0.123 -5.566 7.751 1.00 84.50 104 VAL A C 1
ATOM 769 O O . VAL A 1 104 ? -0.964 -5.548 7.177 1.00 84.50 104 VAL A O 1
ATOM 772 N N . ILE A 1 105 ? 0.241 -5.766 9.059 1.00 86.56 105 ILE A N 1
ATOM 773 C CA . ILE A 1 105 ? -0.891 -5.859 9.972 1.00 86.56 105 ILE A CA 1
ATOM 774 C C . ILE A 1 105 ? -0.934 -4.583 10.809 1.00 86.56 105 ILE A C 1
ATOM 776 O O . ILE A 1 105 ? 0.023 -4.286 11.524 1.00 86.56 105 ILE A O 1
ATOM 780 N N . ILE A 1 106 ? -2.045 -3.849 10.733 1.00 86.06 106 ILE A N 1
ATOM 781 C CA . ILE A 1 106 ? -2.299 -2.624 11.503 1.00 86.06 106 ILE A CA 1
ATOM 782 C C . ILE A 1 106 ? -3.479 -2.892 12.427 1.00 86.06 106 ILE A C 1
ATOM 784 O O . ILE A 1 106 ? -4.622 -2.974 11.988 1.00 86.06 106 ILE A O 1
ATOM 788 N N . GLY A 1 107 ? -3.206 -3.051 13.712 1.00 87.56 107 GLY A N 1
ATOM 789 C CA . GLY A 1 107 ? -4.205 -3.250 14.750 1.00 87.56 107 GLY A CA 1
ATOM 790 C C . GLY A 1 107 ? -4.559 -1.952 15.455 1.00 87.56 107 GLY A C 1
ATOM 791 O O . GLY A 1 107 ? -3.674 -1.176 15.800 1.00 87.56 107 GLY A O 1
ATOM 792 N N . ASN A 1 108 ? -5.844 -1.742 15.713 1.00 86.00 108 ASN A N 1
ATOM 793 C CA . ASN A 1 108 ? -6.384 -0.655 16.513 1.00 86.00 108 ASN A CA 1
ATOM 794 C C . ASN A 1 108 ? -6.759 -1.170 17.913 1.00 86.00 108 ASN A C 1
ATOM 796 O O . ASN A 1 108 ? -7.921 -1.510 18.154 1.00 86.00 108 ASN A O 1
ATOM 800 N N . PRO A 1 109 ? -5.804 -1.253 18.856 1.00 80.31 109 PRO A N 1
ATOM 801 C CA . PRO A 1 109 ? -6.112 -1.587 20.242 1.00 80.31 109 PRO A CA 1
ATOM 802 C C . PRO A 1 109 ? -6.753 -0.402 20.978 1.00 80.31 109 PRO A C 1
ATOM 804 O O . PRO A 1 109 ? -7.130 -0.528 22.143 1.00 80.31 109 PRO A O 1
ATOM 807 N N . THR A 1 110 ? -6.852 0.766 20.335 1.00 72.38 110 THR A N 1
ATOM 808 C CA . THR A 1 110 ? -7.474 1.930 20.948 1.00 72.38 110 THR A CA 1
ATOM 809 C C . THR A 1 110 ? -8.974 1.672 21.097 1.00 72.38 110 THR A C 1
ATOM 811 O O . THR A 1 110 ? -9.612 1.033 20.261 1.00 72.38 110 THR A O 1
ATOM 814 N N . GLY A 1 111 ? -9.577 2.197 22.163 1.00 75.81 111 GLY A N 1
ATOM 815 C CA . GLY A 1 111 ? -11.033 2.160 22.338 1.00 75.81 111 GLY A CA 1
ATOM 816 C C . GLY A 1 111 ? -11.795 3.053 21.350 1.00 75.81 111 GLY A C 1
ATOM 817 O O . GLY A 1 111 ? -13.002 3.225 21.502 1.00 75.81 111 GLY A O 1
ATOM 818 N N . THR A 1 112 ? -11.107 3.654 20.373 1.00 76.19 112 THR A N 1
ATOM 819 C CA . THR A 1 112 ? -11.671 4.603 19.413 1.00 76.19 112 THR A CA 1
ATOM 820 C C . THR A 1 112 ? -11.887 3.934 18.062 1.00 76.19 112 THR A C 1
ATOM 822 O O . THR A 1 112 ? -11.134 3.053 17.660 1.00 76.19 112 THR A O 1
ATOM 825 N N . THR A 1 113 ? -12.950 4.326 17.368 1.00 82.69 113 THR A N 1
ATOM 826 C CA . THR A 1 113 ? -13.242 3.853 16.010 1.00 82.69 113 THR A CA 1
ATOM 827 C C . THR A 1 113 ? -12.884 4.950 15.018 1.00 82.69 113 THR A C 1
ATOM 829 O O . THR A 1 113 ? -13.314 6.090 15.184 1.00 82.69 113 THR A O 1
ATOM 832 N N . PHE A 1 114 ? -12.129 4.598 13.982 1.00 78.44 114 PHE A N 1
ATOM 833 C CA . PHE A 1 114 ? -11.750 5.498 12.896 1.00 78.44 114 PHE A CA 1
ATOM 834 C C . PHE A 1 114 ? -12.692 5.253 11.720 1.00 78.44 114 PHE A C 1
ATOM 836 O O . PHE A 1 114 ? -12.502 4.276 11.003 1.00 78.44 114 PHE A O 1
ATOM 843 N N . ALA A 1 115 ? -13.734 6.068 11.546 1.00 80.19 115 ALA A N 1
ATOM 844 C CA . ALA A 1 115 ? -14.747 5.839 10.515 1.00 80.19 115 ALA A CA 1
ATOM 845 C C . ALA A 1 115 ? -15.318 7.155 9.945 1.00 80.19 115 ALA A C 1
ATOM 847 O O . ALA A 1 115 ? -15.734 8.010 10.728 1.00 80.19 115 ALA A O 1
ATOM 848 N N . PRO A 1 116 ? -15.441 7.300 8.609 1.00 80.06 116 PRO A N 1
ATOM 849 C CA . PRO A 1 116 ? -14.926 6.398 7.568 1.00 80.06 116 PRO A CA 1
ATOM 850 C C . PRO A 1 116 ? -13.392 6.330 7.586 1.00 80.06 116 PRO A C 1
ATOM 852 O O . PRO A 1 116 ? -12.752 7.222 8.126 1.00 80.06 116 PRO A O 1
ATOM 855 N N . ALA A 1 117 ? -12.796 5.282 7.014 1.00 81.25 117 ALA A N 1
ATOM 856 C CA . ALA A 1 117 ? -11.344 5.213 6.889 1.00 81.25 117 ALA A CA 1
ATOM 857 C C . ALA A 1 117 ? -10.912 4.652 5.535 1.00 81.25 117 ALA A C 1
ATOM 859 O O . ALA A 1 117 ? -11.577 3.781 4.975 1.00 81.25 117 ALA A O 1
ATOM 860 N N . ASN A 1 118 ? -9.780 5.138 5.038 1.00 85.31 118 ASN A N 1
ATOM 861 C CA . ASN A 1 118 ? -9.148 4.668 3.813 1.00 85.31 118 ASN A CA 1
ATOM 862 C C . ASN A 1 118 ? -7.701 4.293 4.123 1.00 85.31 118 ASN A C 1
ATOM 864 O O . ASN A 1 118 ? -6.993 5.057 4.778 1.00 85.31 118 ASN A O 1
ATOM 868 N N . LEU A 1 119 ? -7.265 3.129 3.644 1.00 88.56 119 LEU A N 1
ATOM 869 C CA . LEU A 1 119 ? -5.850 2.776 3.614 1.00 88.56 119 LEU A CA 1
ATOM 870 C C . LEU A 1 119 ? -5.308 3.096 2.224 1.00 88.56 119 LEU A C 1
ATOM 872 O O . LEU A 1 119 ? -5.878 2.646 1.233 1.00 88.56 119 LEU A O 1
ATOM 876 N N . ILE A 1 120 ? -4.216 3.842 2.144 1.00 87.44 120 ILE A N 1
ATOM 877 C CA . ILE A 1 120 ? -3.541 4.164 0.890 1.00 87.44 120 ILE A CA 1
ATOM 878 C C . ILE A 1 120 ? -2.132 3.594 0.951 1.00 87.44 120 ILE A C 1
ATOM 880 O O . ILE A 1 120 ? -1.413 3.829 1.917 1.00 87.44 120 ILE A O 1
ATOM 884 N N . ALA A 1 121 ? -1.754 2.836 -0.068 1.00 89.31 121 ALA A N 1
ATOM 885 C CA . ALA A 1 121 ? -0.414 2.312 -0.244 1.00 89.31 121 ALA A CA 1
ATOM 886 C C . ALA A 1 121 ? 0.266 3.023 -1.402 1.00 89.31 121 ALA A C 1
ATOM 888 O O . ALA A 1 121 ? -0.315 3.117 -2.480 1.00 89.31 121 ALA A O 1
ATOM 889 N N . LEU A 1 122 ? 1.479 3.497 -1.164 1.00 87.50 122 LEU A N 1
ATOM 890 C CA . LEU A 1 122 ? 2.314 4.199 -2.123 1.00 87.50 122 LEU A CA 1
ATOM 891 C C . LEU A 1 122 ? 3.585 3.385 -2.356 1.00 87.50 122 LEU A C 1
ATOM 893 O O . LEU A 1 122 ? 4.198 2.904 -1.403 1.00 87.50 122 LEU A O 1
ATOM 897 N N . LEU A 1 123 ? 3.964 3.236 -3.617 1.00 87.94 123 LEU A N 1
ATOM 898 C CA . LEU A 1 123 ? 5.203 2.619 -4.054 1.00 87.94 123 LEU A CA 1
ATOM 899 C C . LEU A 1 123 ? 5.904 3.571 -5.017 1.00 87.94 123 LEU A C 1
ATOM 901 O O . LEU A 1 123 ? 5.375 3.883 -6.080 1.00 87.94 123 LEU A O 1
ATOM 905 N N . ASP A 1 124 ? 7.103 3.975 -4.641 1.00 84.94 124 ASP A N 1
ATOM 906 C CA . ASP A 1 124 ? 8.057 4.680 -5.477 1.00 84.94 124 ASP A CA 1
ATOM 907 C C . ASP A 1 124 ? 9.223 3.733 -5.755 1.00 84.94 124 ASP A C 1
ATOM 909 O O . ASP A 1 124 ? 9.929 3.304 -4.832 1.00 84.94 124 ASP A O 1
ATOM 913 N N . ALA A 1 125 ? 9.368 3.325 -7.010 1.00 83.69 125 ALA A N 1
ATOM 914 C CA . ALA A 1 125 ? 10.353 2.337 -7.414 1.00 83.69 125 ALA A CA 1
ATOM 915 C C . ALA A 1 125 ? 10.928 2.669 -8.790 1.00 83.69 125 ALA A C 1
ATOM 917 O O . ALA A 1 125 ? 10.198 3.028 -9.715 1.00 83.69 125 ALA A O 1
ATOM 918 N N . ASP A 1 126 ? 12.231 2.441 -8.923 1.00 83.62 126 ASP A N 1
ATOM 919 C CA . ASP A 1 126 ? 12.988 2.646 -10.146 1.00 83.62 126 ASP A CA 1
ATOM 920 C C . ASP A 1 126 ? 13.405 1.306 -10.756 1.00 83.62 126 ASP A C 1
ATOM 922 O O . ASP A 1 126 ? 13.764 0.351 -10.067 1.00 83.62 126 ASP A O 1
ATOM 926 N N . ILE A 1 127 ? 13.386 1.222 -12.085 1.00 83.38 127 ILE A N 1
ATOM 927 C CA . ILE A 1 127 ? 13.908 0.089 -12.840 1.00 83.38 127 ILE A CA 1
ATOM 928 C C . ILE A 1 127 ? 15.252 0.573 -13.364 1.00 83.38 127 ILE A C 1
ATOM 930 O O . ILE A 1 127 ? 15.355 1.265 -14.374 1.00 83.38 127 ILE A O 1
ATOM 934 N N . VAL A 1 128 ? 16.299 0.237 -12.627 1.00 81.12 128 VAL A N 1
ATOM 935 C CA . VAL A 1 128 ? 17.610 0.855 -12.761 1.00 81.12 128 VAL A CA 1
ATOM 936 C C . VAL A 1 128 ? 18.585 -0.041 -13.502 1.00 81.12 128 VAL A C 1
ATOM 938 O O . VAL A 1 128 ? 18.626 -1.264 -13.342 1.00 81.12 128 VAL A O 1
ATOM 941 N N . THR A 1 129 ? 19.450 0.586 -14.288 1.00 75.56 129 THR A N 1
ATOM 942 C CA . THR A 1 129 ? 20.602 -0.080 -14.907 1.00 75.56 129 THR A CA 1
ATOM 943 C C . THR A 1 129 ? 21.670 -0.463 -13.886 1.00 75.56 129 THR A C 1
ATOM 945 O O . THR A 1 129 ? 22.424 -1.409 -14.114 1.00 75.56 129 THR A O 1
ATOM 948 N N . THR A 1 130 ? 21.735 0.270 -12.770 1.00 76.19 130 THR A N 1
ATOM 949 C CA . THR A 1 130 ? 22.671 0.070 -11.659 1.00 76.19 130 THR A CA 1
ATOM 950 C C . THR A 1 130 ? 21.933 0.288 -10.335 1.00 76.19 130 THR A C 1
ATOM 952 O O . THR A 1 130 ? 21.306 1.335 -10.200 1.00 76.19 130 THR A O 1
ATOM 955 N N . PRO A 1 131 ? 22.012 -0.633 -9.353 1.00 70.75 131 PRO A N 1
ATOM 956 C CA . PRO A 1 131 ? 21.405 -0.434 -8.033 1.00 70.75 131 PRO A CA 1
ATOM 957 C C . PRO A 1 131 ? 21.812 0.906 -7.396 1.00 70.75 131 PRO A C 1
ATOM 959 O O . PRO A 1 131 ? 22.998 1.251 -7.409 1.00 70.75 131 PRO A O 1
ATOM 962 N N . GLY A 1 132 ? 20.851 1.645 -6.840 1.00 64.81 132 GLY A N 1
ATOM 963 C CA . GLY A 1 132 ? 21.031 2.978 -6.261 1.00 64.81 132 GLY A CA 1
ATOM 964 C C . GLY A 1 132 ? 21.069 4.137 -7.266 1.00 64.81 132 GLY A C 1
ATOM 965 O O . GLY A 1 132 ? 21.445 5.246 -6.884 1.00 64.81 132 GLY A O 1
ATOM 966 N N . ALA A 1 133 ? 20.754 3.903 -8.544 1.00 70.69 133 ALA A N 1
ATOM 967 C CA . ALA A 1 133 ? 20.580 4.969 -9.534 1.00 70.69 133 ALA A CA 1
ATOM 968 C C . ALA A 1 133 ? 19.147 5.535 -9.509 1.00 70.69 133 ALA A C 1
ATOM 970 O O . ALA A 1 133 ? 18.236 4.880 -9.031 1.00 70.69 133 ALA A O 1
ATOM 971 N N . THR A 1 134 ? 18.957 6.739 -10.052 1.00 66.25 134 THR A N 1
ATOM 972 C CA . THR A 1 134 ? 17.653 7.428 -10.153 1.00 66.25 134 THR A CA 1
ATOM 973 C C . THR A 1 134 ? 17.238 7.481 -11.617 1.00 66.25 134 THR A C 1
ATOM 975 O O . THR A 1 134 ? 17.447 8.470 -12.326 1.00 66.25 134 THR A O 1
ATOM 978 N N . ASP A 1 135 ? 16.842 6.326 -12.115 1.00 69.25 135 ASP A N 1
ATOM 979 C CA . ASP A 1 135 ? 16.783 6.006 -13.529 1.00 69.25 135 ASP A CA 1
ATOM 980 C C . ASP A 1 135 ? 15.296 6.083 -13.944 1.00 69.25 135 ASP A C 1
ATOM 982 O O . ASP A 1 135 ? 14.521 5.240 -13.525 1.00 69.25 135 ASP A O 1
ATOM 986 N N . ASN A 1 136 ? 14.890 7.047 -14.785 1.00 67.31 136 ASN A N 1
ATOM 987 C CA . ASN A 1 136 ? 13.463 7.262 -15.097 1.00 67.31 136 ASN A CA 1
ATOM 988 C C . ASN A 1 136 ? 12.787 6.036 -15.733 1.00 67.31 136 ASN A C 1
ATOM 990 O O . ASN A 1 136 ? 13.303 5.446 -16.693 1.00 67.31 136 ASN A O 1
ATOM 994 N N . ASN A 1 137 ? 11.586 5.713 -15.267 1.00 68.06 137 ASN A N 1
ATOM 995 C CA . ASN A 1 137 ? 10.822 4.584 -15.772 1.00 68.06 137 ASN A CA 1
ATOM 996 C C . ASN A 1 137 ? 9.864 5.016 -16.890 1.00 68.06 137 ASN A C 1
ATOM 998 O O . ASN A 1 137 ? 9.236 6.067 -16.854 1.00 68.06 137 ASN A O 1
ATOM 1002 N N . LEU A 1 138 ? 9.805 4.219 -17.955 1.00 62.94 138 LEU A N 1
ATOM 1003 C CA . LEU A 1 138 ? 9.047 4.537 -19.158 1.00 62.94 138 LEU A CA 1
ATOM 1004 C C . LEU A 1 138 ? 7.632 4.009 -18.996 1.00 62.94 138 LEU A C 1
ATOM 1006 O O . LEU A 1 138 ? 7.330 2.914 -19.448 1.00 62.94 138 LEU A O 1
ATOM 1010 N N . ASP A 1 139 ? 6.764 4.845 -18.448 1.00 57.91 139 ASP A N 1
ATOM 1011 C CA . ASP A 1 139 ? 5.322 4.676 -18.562 1.00 57.91 139 ASP A CA 1
ATOM 1012 C C . ASP A 1 139 ? 4.719 3.577 -17.666 1.00 57.91 139 ASP A C 1
ATOM 1014 O O . ASP A 1 139 ? 5.298 2.520 -17.388 1.00 57.91 139 ASP A O 1
ATOM 1018 N N . SER A 1 140 ? 3.507 3.861 -17.205 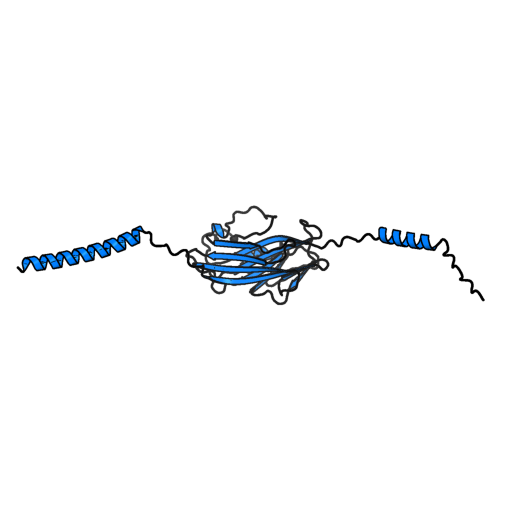1.00 57.50 140 SER A N 1
ATOM 1019 C CA . SER A 1 140 ? 2.675 2.955 -16.435 1.00 57.50 140 SER A CA 1
ATOM 1020 C C . SER A 1 140 ? 1.452 2.637 -17.259 1.00 57.50 140 SER A C 1
ATOM 1022 O O . SER A 1 140 ? 0.711 3.535 -17.644 1.00 57.50 140 SER A O 1
ATOM 1024 N N . ALA A 1 141 ? 1.203 1.363 -17.535 1.00 57.69 141 ALA A N 1
ATOM 1025 C CA . ALA A 1 141 ? -0.104 0.960 -18.019 1.00 57.69 141 ALA A CA 1
ATOM 1026 C C . ALA A 1 141 ? -1.000 0.633 -16.819 1.00 57.69 141 ALA A C 1
ATOM 1028 O O . ALA A 1 141 ? -0.592 0.004 -15.842 1.00 57.69 141 ALA A O 1
ATOM 1029 N N . ILE A 1 142 ? -2.265 1.033 -16.894 1.00 59.84 142 ILE A N 1
ATOM 1030 C CA . ILE A 1 142 ? -3.277 0.558 -15.953 1.00 59.84 142 ILE A CA 1
ATOM 1031 C C . ILE A 1 142 ? -3.506 -0.925 -16.278 1.00 59.84 142 ILE A C 1
ATOM 1033 O O . ILE A 1 142 ? -4.093 -1.251 -17.314 1.00 59.84 142 ILE A O 1
ATOM 1037 N N . GLY A 1 143 ? -3.043 -1.836 -15.417 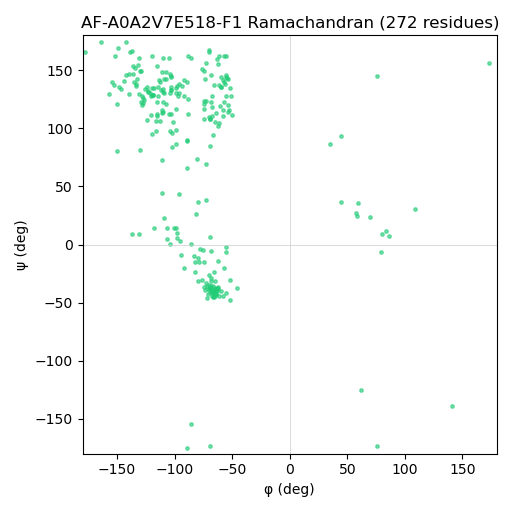1.00 55.81 143 GLY A N 1
ATOM 1038 C CA . GLY A 1 143 ? -3.491 -3.225 -15.460 1.00 55.81 143 GLY A CA 1
ATOM 1039 C C . GLY A 1 143 ? -5.006 -3.285 -15.254 1.00 55.81 143 GLY A C 1
ATOM 1040 O O . GLY A 1 143 ? -5.584 -2.495 -14.519 1.00 55.81 143 GLY A O 1
ATOM 1041 N N . THR A 1 144 ? -5.701 -4.200 -15.925 1.00 54.16 144 THR A N 1
ATOM 1042 C CA . THR A 1 144 ? -7.180 -4.190 -15.926 1.00 54.16 144 THR A CA 1
ATOM 1043 C C . THR A 1 144 ? -7.827 -4.537 -14.571 1.00 54.16 144 THR A C 1
ATOM 1045 O O . THR A 1 144 ? -9.052 -4.485 -14.474 1.00 54.16 144 THR A O 1
ATOM 1048 N N . HIS A 1 145 ? -7.048 -4.931 -13.550 1.00 59.00 145 HIS A N 1
ATOM 1049 C CA . HIS A 1 145 ? -7.527 -5.536 -12.300 1.00 59.00 145 HIS A CA 1
ATOM 1050 C C . HIS A 1 145 ? -6.619 -5.211 -11.090 1.00 59.00 145 HIS A C 1
ATOM 1052 O O . HIS A 1 145 ? -5.845 -6.061 -10.645 1.00 59.00 145 HIS A O 1
ATOM 1058 N N . HIS A 1 146 ? -6.750 -4.028 -10.477 1.00 66.50 146 HIS A N 1
ATOM 1059 C CA . HIS A 1 146 ? -5.994 -3.636 -9.265 1.00 66.50 146 HIS A CA 1
ATOM 1060 C C . HIS A 1 146 ? -6.459 -4.343 -7.972 1.00 66.50 146 HIS A C 1
ATOM 1062 O O . HIS A 1 146 ? -6.549 -3.744 -6.898 1.00 66.50 146 HIS A O 1
ATOM 1068 N N . GLY A 1 147 ? -6.810 -5.627 -8.077 1.00 71.00 147 GLY A N 1
ATOM 1069 C CA . GLY A 1 147 ? -7.199 -6.463 -6.950 1.00 71.00 147 GLY A CA 1
ATOM 1070 C C . GLY A 1 147 ? -8.449 -5.941 -6.244 1.00 71.00 147 GLY A C 1
ATOM 1071 O O . GLY A 1 147 ? -9.499 -5.772 -6.864 1.00 71.00 147 GLY A O 1
ATOM 1072 N N . SER A 1 148 ? -8.336 -5.724 -4.931 1.00 80.81 148 SER A N 1
ATOM 1073 C CA . SER A 1 148 ? -9.412 -5.177 -4.094 1.00 80.81 148 SER A CA 1
ATOM 1074 C C . SER A 1 148 ? -9.289 -3.668 -3.852 1.00 80.81 148 SER A C 1
ATOM 1076 O O . SER A 1 148 ? -9.980 -3.148 -2.972 1.00 80.81 148 SER A O 1
ATOM 1078 N N . ALA A 1 149 ? -8.384 -2.974 -4.547 1.00 88.75 149 ALA A N 1
ATOM 1079 C CA . ALA A 1 149 ? -8.267 -1.527 -4.434 1.00 88.75 149 ALA A CA 1
ATOM 1080 C C . ALA A 1 149 ? -9.531 -0.854 -4.992 1.00 88.75 149 ALA A C 1
ATOM 1082 O O . ALA A 1 149 ? -10.069 -1.242 -6.028 1.00 88.75 149 ALA A O 1
ATOM 1083 N N . THR A 1 150 ? -10.020 0.158 -4.286 1.00 90.50 150 THR A N 1
ATOM 1084 C CA . THR A 1 150 ? -11.206 0.938 -4.658 1.00 90.50 150 THR A CA 1
ATOM 1085 C C . THR A 1 150 ? -10.869 2.168 -5.490 1.00 90.50 150 THR A C 1
ATOM 1087 O O . THR A 1 150 ? -11.753 2.704 -6.152 1.00 90.50 150 THR A O 1
ATOM 1090 N N . ALA A 1 151 ? -9.619 2.631 -5.438 1.00 90.69 151 ALA A N 1
ATOM 1091 C CA . ALA A 1 151 ? -9.106 3.661 -6.329 1.00 90.69 151 ALA A CA 1
ATOM 1092 C C . ALA A 1 151 ? -7.595 3.495 -6.528 1.00 90.69 151 ALA A C 1
ATOM 1094 O O . ALA A 1 151 ? -6.928 2.825 -5.735 1.00 90.69 151 ALA A O 1
ATOM 1095 N N . PHE A 1 152 ? -7.061 4.112 -7.572 1.00 91.06 152 PHE A N 1
ATOM 1096 C CA . PHE A 1 152 ? -5.633 4.125 -7.868 1.00 91.06 152 PHE A CA 1
ATOM 1097 C C . PHE A 1 152 ? -5.196 5.507 -8.347 1.00 91.06 152 PHE A C 1
ATOM 1099 O O . PHE A 1 152 ? -6.027 6.341 -8.706 1.00 91.06 152 PHE A O 1
ATOM 1106 N N . GLN A 1 153 ? -3.893 5.740 -8.365 1.00 88.50 153 GLN A N 1
ATOM 1107 C CA . GLN A 1 153 ? -3.303 6.870 -9.065 1.00 88.50 153 GLN A CA 1
ATOM 1108 C C . GLN A 1 153 ? -1.869 6.530 -9.439 1.00 88.50 153 GLN A C 1
ATOM 1110 O O . GLN A 1 153 ? -1.143 5.928 -8.646 1.00 88.50 153 GLN A O 1
ATOM 1115 N N . VAL A 1 154 ? -1.475 6.929 -10.640 1.00 86.94 154 VAL A N 1
ATOM 1116 C CA . VAL A 1 154 ? -0.075 6.976 -11.051 1.00 86.94 154 VAL A CA 1
ATOM 1117 C C . VAL A 1 154 ? 0.252 8.418 -11.372 1.00 86.94 154 VAL A C 1
ATOM 1119 O O . VAL A 1 154 ? -0.494 9.075 -12.099 1.00 86.94 154 VAL A O 1
ATOM 1122 N N . ASP A 1 155 ? 1.320 8.931 -10.786 1.00 82.62 155 ASP A N 1
ATOM 1123 C CA . ASP A 1 155 ? 1.726 10.324 -10.937 1.00 82.62 155 ASP A CA 1
ATOM 1124 C C . ASP A 1 155 ? 3.247 10.422 -10.826 1.00 82.62 155 ASP A C 1
ATOM 1126 O O . ASP A 1 155 ? 3.909 9.471 -10.410 1.00 82.62 155 ASP A O 1
ATOM 1130 N N . ASN A 1 156 ? 3.802 11.579 -11.164 1.00 77.06 156 ASN A N 1
ATOM 1131 C CA . ASN A 1 156 ? 5.181 11.870 -10.803 1.00 77.06 156 ASN A CA 1
ATOM 1132 C C . ASN A 1 156 ? 5.289 12.147 -9.282 1.00 77.06 156 ASN A C 1
ATOM 1134 O O . ASN A 1 156 ? 4.308 12.583 -8.662 1.00 77.06 156 ASN A O 1
ATOM 1138 N N . PRO A 1 157 ? 6.473 11.966 -8.668 1.00 65.25 157 PRO A N 1
ATOM 1139 C CA . PRO A 1 157 ? 6.670 12.166 -7.226 1.00 65.25 157 PRO A CA 1
ATOM 1140 C C . PRO A 1 157 ? 6.305 13.571 -6.707 1.00 65.25 157 PRO A C 1
ATOM 1142 O O . PRO A 1 157 ? 6.054 13.759 -5.516 1.00 65.25 157 PRO A O 1
ATOM 1145 N N . PHE A 1 158 ? 6.256 14.577 -7.589 1.00 65.56 158 PHE A N 1
ATOM 1146 C CA . PHE A 1 158 ? 5.948 15.976 -7.264 1.00 65.56 158 PHE A CA 1
ATOM 1147 C C . PHE A 1 158 ? 4.548 16.417 -7.725 1.00 65.56 158 PHE A C 1
ATOM 1149 O O . PHE A 1 158 ? 4.259 17.617 -7.777 1.00 65.56 158 PHE A O 1
ATOM 1156 N N . GLY A 1 159 ? 3.693 15.460 -8.082 1.00 71.75 159 GLY A N 1
ATOM 1157 C CA . GLY A 1 159 ? 2.411 15.697 -8.724 1.00 71.75 159 GLY A CA 1
ATOM 1158 C C . GLY A 1 159 ? 1.275 15.970 -7.745 1.00 71.75 159 GLY A C 1
ATOM 1159 O O . GLY A 1 159 ? 1.452 16.422 -6.611 1.00 71.75 159 GLY A O 1
ATOM 1160 N N . SER A 1 160 ? 0.059 15.678 -8.194 1.00 81.38 160 SER A N 1
ATOM 1161 C CA . SER A 1 160 ? -1.164 15.819 -7.396 1.00 81.38 160 SER A CA 1
ATOM 1162 C C . SER A 1 160 ? -1.328 14.721 -6.339 1.00 81.38 160 SER A C 1
ATOM 1164 O O . SER A 1 160 ? -2.111 14.885 -5.399 1.00 81.38 160 SER A O 1
ATOM 1166 N N . LEU A 1 161 ? -0.561 13.631 -6.456 1.00 81.75 161 LEU A N 1
ATOM 1167 C CA . LEU A 1 161 ? -0.666 12.434 -5.626 1.00 81.75 161 LEU A CA 1
ATOM 1168 C C . LEU A 1 161 ? -0.638 12.726 -4.122 1.00 81.75 161 LEU A C 1
ATOM 1170 O O . LEU A 1 161 ? -1.508 12.257 -3.392 1.00 81.75 161 LEU A O 1
ATOM 1174 N N . LEU A 1 162 ? 0.301 13.549 -3.646 1.00 77.81 162 LEU A N 1
ATOM 1175 C CA . LEU A 1 162 ? 0.369 13.899 -2.223 1.00 77.81 162 LEU A CA 1
ATOM 1176 C C . LEU A 1 162 ? -0.880 14.654 -1.751 1.00 77.81 162 LEU A C 1
ATOM 1178 O O . LEU A 1 162 ? -1.385 14.384 -0.663 1.00 77.81 162 LEU A O 1
ATOM 1182 N N . GLY A 1 163 ? -1.400 15.574 -2.570 1.00 75.75 163 GLY A N 1
ATOM 1183 C CA . GLY A 1 163 ? -2.636 16.311 -2.286 1.00 75.75 163 GLY A CA 1
ATOM 1184 C C . GLY A 1 163 ? -3.861 15.397 -2.214 1.00 75.75 163 GLY A C 1
ATOM 1185 O O . GLY A 1 163 ? -4.720 15.565 -1.348 1.00 75.75 163 GLY A O 1
ATOM 1186 N N . ASN A 1 164 ? -3.908 14.383 -3.072 1.00 82.12 164 ASN A N 1
ATOM 1187 C CA . ASN A 1 164 ? -4.973 13.389 -3.075 1.00 82.12 164 ASN A CA 1
ATOM 1188 C C . ASN A 1 164 ? -4.867 12.457 -1.851 1.00 82.12 164 ASN A C 1
ATOM 1190 O O . ASN A 1 164 ? -5.864 12.260 -1.152 1.00 82.12 164 ASN A O 1
ATOM 1194 N N . ILE A 1 165 ? -3.659 11.999 -1.496 1.00 79.62 165 ILE A N 1
ATOM 1195 C CA . ILE A 1 165 ? -3.398 11.233 -0.263 1.00 79.62 165 ILE A CA 1
ATOM 1196 C C . ILE A 1 165 ? -3.815 12.034 0.978 1.00 79.62 165 ILE A C 1
ATOM 1198 O O . ILE A 1 165 ? -4.499 11.501 1.853 1.00 79.62 165 ILE A O 1
ATOM 1202 N N . LEU A 1 166 ? -3.475 13.329 1.025 1.00 74.81 166 LEU A N 1
ATOM 1203 C CA . LEU A 1 166 ? -3.907 14.293 2.051 1.00 74.81 166 LEU A CA 1
ATOM 1204 C C . LEU A 1 166 ? -5.433 14.357 2.186 1.00 74.81 166 LEU A C 1
ATOM 1206 O O . LEU A 1 166 ? -5.965 14.402 3.297 1.00 74.81 166 LEU A O 1
ATOM 1210 N N . ALA A 1 167 ? -6.138 14.346 1.059 1.00 74.69 167 ALA A N 1
ATOM 1211 C CA . ALA A 1 167 ? -7.594 14.347 1.011 1.00 74.69 167 ALA A CA 1
ATOM 1212 C C . ALA A 1 167 ? -8.218 12.966 1.294 1.00 74.69 167 ALA A C 1
ATOM 1214 O O . ALA A 1 167 ? -9.442 12.857 1.368 1.00 74.69 167 ALA A O 1
ATOM 1215 N N . GLY A 1 168 ? -7.406 11.916 1.462 1.00 75.69 168 GLY A N 1
ATOM 1216 C CA . GLY A 1 168 ? -7.879 10.550 1.659 1.00 75.69 168 GLY A CA 1
ATOM 1217 C C . GLY A 1 168 ? -8.510 9.941 0.411 1.00 75.69 168 GLY A C 1
ATOM 1218 O O . GLY A 1 168 ? -9.337 9.038 0.532 1.00 75.69 168 GLY A O 1
ATOM 1219 N N . THR A 1 169 ? -8.165 10.441 -0.772 1.00 85.75 169 THR A N 1
ATOM 1220 C CA . THR A 1 169 ? -8.740 10.042 -2.062 1.00 85.75 169 THR A CA 1
ATOM 1221 C C . THR A 1 169 ? -7.640 9.740 -3.071 1.00 85.75 169 THR A C 1
ATOM 1223 O O . THR A 1 169 ? -6.522 10.202 -2.912 1.00 85.75 169 THR A O 1
ATOM 1226 N N . LEU A 1 170 ? -7.959 9.003 -4.131 1.00 89.19 170 LEU A N 1
ATOM 1227 C CA . LEU A 1 170 ? -7.160 8.934 -5.355 1.00 89.19 170 LEU A CA 1
ATOM 1228 C C . LEU A 1 170 ? -8.112 9.187 -6.527 1.00 89.19 170 LEU A C 1
ATOM 1230 O O . LEU A 1 170 ? -9.303 8.877 -6.431 1.00 89.19 170 LEU A O 1
ATOM 1234 N N . ASP A 1 171 ? -7.618 9.780 -7.605 1.00 88.12 171 ASP A N 1
ATOM 1235 C CA . ASP A 1 171 ? -8.455 10.293 -8.696 1.00 88.12 171 ASP A CA 1
ATOM 1236 C C . ASP A 1 171 ? -8.627 9.321 -9.880 1.00 88.12 171 ASP A C 1
ATOM 1238 O O . ASP A 1 171 ? -9.335 9.648 -10.833 1.00 88.12 171 ASP A O 1
ATOM 1242 N N . ASN A 1 172 ? -8.079 8.101 -9.798 1.00 87.88 172 ASN A N 1
ATOM 1243 C CA . ASN A 1 172 ? -8.143 7.066 -10.845 1.00 87.88 172 ASN A CA 1
ATOM 1244 C C . ASN A 1 172 ? -7.524 7.507 -12.168 1.00 87.88 172 ASN A C 1
ATOM 1246 O O . ASN A 1 172 ? -8.009 7.167 -13.251 1.00 87.88 172 ASN A O 1
ATOM 1250 N N . THR A 1 173 ? -6.457 8.285 -12.072 1.00 84.00 173 THR A N 1
ATOM 1251 C CA . THR A 1 173 ? -5.737 8.793 -13.227 1.00 84.00 173 THR A CA 1
ATOM 1252 C C . THR A 1 173 ? -4.367 8.151 -13.362 1.00 84.00 173 THR A C 1
ATOM 1254 O O . THR A 1 173 ? -3.792 7.589 -12.426 1.00 84.00 173 THR A O 1
ATOM 1257 N N . ASN A 1 174 ? -3.852 8.268 -14.577 1.00 81.00 174 ASN A N 1
ATOM 1258 C CA . ASN A 1 174 ? -2.470 8.011 -14.908 1.00 81.00 174 ASN A CA 1
ATOM 1259 C C . ASN A 1 174 ? -1.893 9.321 -15.463 1.00 81.00 174 ASN A C 1
ATOM 1261 O O . ASN A 1 174 ? -2.119 9.647 -16.628 1.00 81.00 174 ASN A O 1
ATOM 1265 N N . HIS A 1 175 ? -1.249 10.113 -14.606 1.00 72.56 175 HIS A N 1
ATOM 1266 C CA . HIS A 1 175 ? -0.743 11.460 -14.908 1.00 72.56 175 HIS A CA 1
ATOM 1267 C C . HIS A 1 175 ? 0.614 11.459 -15.629 1.00 72.56 175 HIS A C 1
ATOM 1269 O O . HIS A 1 175 ? 1.368 12.430 -15.561 1.00 72.56 175 HIS A O 1
ATOM 1275 N N . ILE A 1 176 ? 0.930 10.394 -16.361 1.00 66.94 176 ILE A N 1
ATOM 1276 C CA . ILE A 1 176 ? 2.195 10.289 -17.082 1.00 66.94 176 ILE A CA 1
ATOM 1277 C C . ILE A 1 176 ? 2.184 11.215 -18.305 1.00 66.94 176 ILE A C 1
ATOM 1279 O O . ILE A 1 176 ? 1.296 11.158 -19.161 1.00 66.94 176 ILE A O 1
ATOM 1283 N N . GLY A 1 177 ? 3.169 12.114 -18.362 1.00 55.94 177 GLY A N 1
ATOM 1284 C CA . GLY A 1 177 ? 3.464 12.923 -19.541 1.00 55.94 177 GLY A CA 1
ATOM 1285 C C . GLY A 1 177 ? 4.055 12.071 -20.667 1.00 55.94 177 GLY A C 1
ATOM 1286 O O . GLY A 1 177 ? 4.479 10.943 -20.462 1.00 55.94 177 GLY A O 1
ATOM 1287 N N . ALA A 1 178 ? 4.102 12.595 -21.894 1.00 51.00 178 ALA A N 1
ATOM 1288 C CA . ALA A 1 178 ? 4.686 11.879 -23.032 1.00 51.00 178 ALA A CA 1
ATOM 1289 C C . ALA A 1 178 ? 6.232 11.823 -22.945 1.00 51.00 178 ALA A C 1
ATOM 1291 O O . ALA A 1 178 ? 6.920 12.483 -23.727 1.00 51.00 178 ALA A O 1
ATOM 1292 N N . GLY A 1 179 ? 6.790 11.074 -21.991 1.00 53.81 179 GLY A N 1
ATOM 1293 C CA . GLY A 1 179 ? 8.231 10.921 -21.797 1.00 53.81 179 GLY A CA 1
ATOM 1294 C C . GLY A 1 179 ? 8.610 9.955 -20.662 1.00 53.81 179 GLY A C 1
ATOM 1295 O O . GLY A 1 179 ? 7.750 9.573 -19.876 1.00 53.81 179 GLY A O 1
ATOM 1296 N N . PRO A 1 180 ? 9.888 9.527 -20.59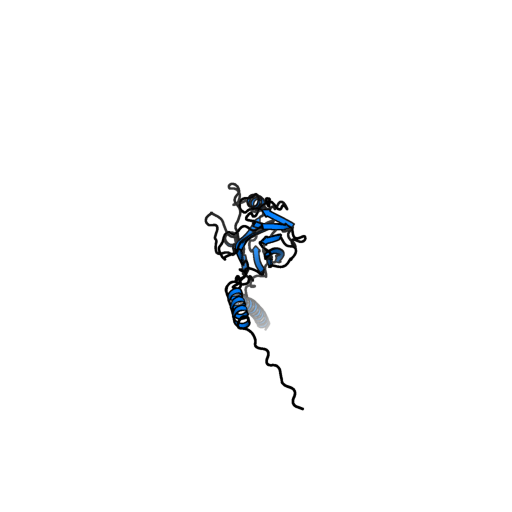2 1.00 56.59 180 PRO A N 1
ATOM 1297 C CA . PRO A 1 180 ? 10.432 8.823 -19.432 1.00 56.59 180 PRO A CA 1
ATOM 1298 C C . PRO A 1 180 ? 10.470 9.781 -18.243 1.00 56.59 180 PRO A C 1
ATOM 1300 O O . PRO A 1 180 ? 11.437 10.530 -18.091 1.00 56.59 180 PRO A O 1
ATOM 1303 N N . ASP A 1 181 ? 9.436 9.750 -17.418 1.00 66.94 181 ASP A N 1
ATOM 1304 C CA . ASP A 1 181 ? 9.367 10.485 -16.161 1.00 66.94 181 ASP A CA 1
ATOM 1305 C C . ASP A 1 181 ? 9.417 9.487 -15.001 1.00 66.94 181 ASP A C 1
ATOM 1307 O O . ASP A 1 181 ? 8.989 8.344 -15.128 1.00 66.94 181 ASP A O 1
ATOM 1311 N N . ASP A 1 182 ? 9.989 9.901 -13.877 1.00 75.62 182 ASP A N 1
ATOM 1312 C CA . ASP A 1 182 ? 9.884 9.137 -12.637 1.00 75.62 182 ASP A CA 1
ATOM 1313 C C . ASP A 1 182 ? 8.403 9.023 -12.232 1.00 75.62 182 ASP A C 1
ATOM 1315 O O . ASP A 1 182 ? 7.649 9.999 -12.361 1.00 75.62 182 ASP A O 1
ATOM 1319 N N . VAL A 1 183 ? 7.972 7.837 -11.798 1.00 81.38 183 VAL A N 1
ATOM 1320 C CA . VAL A 1 183 ? 6.566 7.570 -11.477 1.00 81.38 183 VAL A CA 1
ATOM 1321 C C . VAL A 1 183 ? 6.417 6.856 -10.148 1.00 81.38 183 VAL A C 1
ATOM 1323 O O . VAL A 1 183 ? 7.053 5.843 -9.867 1.00 81.38 183 VAL A O 1
ATOM 1326 N N . THR A 1 184 ? 5.444 7.339 -9.391 1.00 84.69 184 THR A N 1
ATOM 1327 C CA . THR A 1 184 ? 5.009 6.772 -8.129 1.00 84.69 184 THR A CA 1
ATOM 1328 C C . THR A 1 184 ? 3.620 6.159 -8.310 1.00 84.69 184 THR A C 1
ATOM 1330 O O . THR A 1 184 ? 2.708 6.758 -8.890 1.00 84.69 184 THR A O 1
ATOM 1333 N N . LEU A 1 185 ? 3.444 4.943 -7.799 1.00 88.38 185 LEU A N 1
ATOM 1334 C CA . LEU A 1 185 ? 2.224 4.149 -7.900 1.00 88.38 185 LEU A CA 1
ATOM 1335 C C . LEU A 1 185 ? 1.463 4.189 -6.573 1.00 88.38 185 LEU A C 1
ATOM 1337 O O . LEU A 1 185 ? 2.044 3.946 -5.517 1.00 88.38 185 LEU A O 1
ATOM 1341 N N . ALA A 1 186 ? 0.151 4.422 -6.605 1.00 90.12 186 ALA A N 1
ATOM 1342 C CA . ALA A 1 186 ? -0.674 4.420 -5.403 1.00 90.12 186 ALA A CA 1
ATOM 1343 C C . ALA A 1 186 ? -1.972 3.621 -5.551 1.00 90.12 186 ALA A C 1
ATOM 1345 O O . ALA A 1 186 ? -2.686 3.719 -6.548 1.00 90.12 186 ALA A O 1
ATOM 1346 N N . LEU A 1 187 ? -2.305 2.865 -4.504 1.00 92.50 187 LEU A N 1
ATOM 1347 C CA . LEU A 1 187 ? -3.522 2.064 -4.377 1.00 92.50 187 LEU A CA 1
ATOM 1348 C C . LEU A 1 187 ? -4.289 2.483 -3.123 1.00 92.50 187 LEU A C 1
ATOM 1350 O O . LEU A 1 187 ? -3.715 2.545 -2.039 1.00 92.50 187 LEU A O 1
ATOM 1354 N N . LEU A 1 188 ? -5.593 2.712 -3.242 1.00 92.56 188 LEU A N 1
ATOM 1355 C CA . LEU A 1 188 ? -6.476 3.075 -2.134 1.00 92.56 188 LEU A CA 1
ATOM 1356 C C . LEU A 1 188 ? -7.499 1.975 -1.885 1.00 92.56 188 LEU A C 1
ATOM 1358 O O . LEU A 1 188 ? -8.145 1.490 -2.811 1.00 92.56 188 LEU A O 1
ATOM 1362 N N . TYR A 1 189 ? -7.702 1.644 -0.615 1.00 92.81 189 TYR A N 1
ATOM 1363 C CA . TYR A 1 189 ? -8.664 0.662 -0.133 1.00 92.81 189 TYR A CA 1
ATOM 1364 C C . TYR A 1 189 ? -9.641 1.340 0.823 1.00 92.81 189 TYR A C 1
ATOM 1366 O O . TYR A 1 189 ? -9.270 1.739 1.932 1.00 92.81 189 TYR A O 1
ATOM 1374 N N . SER A 1 190 ? -10.897 1.465 0.398 1.00 90.38 190 SER A N 1
ATOM 1375 C CA . SER A 1 190 ? -11.948 1.990 1.260 1.00 90.38 190 SER A CA 1
ATOM 1376 C C . SER A 1 190 ? -12.360 0.952 2.297 1.00 90.38 190 SER A C 1
ATOM 1378 O O . SER A 1 190 ? -12.805 -0.151 1.969 1.00 90.38 190 SER A O 1
ATOM 1380 N N . LEU A 1 191 ? -12.227 1.311 3.570 1.00 88.06 191 LEU A N 1
ATOM 1381 C CA . LEU A 1 191 ? -12.624 0.473 4.692 1.00 88.06 191 LEU A CA 1
ATOM 1382 C C . LEU A 1 191 ? -14.089 0.805 4.977 1.00 88.06 191 LEU A C 1
ATOM 1384 O O . LEU A 1 191 ? -14.383 1.726 5.732 1.00 88.06 191 LEU A O 1
ATOM 1388 N N . GLY A 1 192 ? -15.020 0.098 4.327 1.00 74.94 192 GLY A N 1
ATOM 1389 C CA . GLY A 1 192 ? -16.455 0.437 4.267 1.00 74.94 192 GLY A CA 1
ATOM 1390 C C . GLY A 1 192 ? -17.203 0.623 5.604 1.00 74.94 192 GLY A C 1
ATOM 1391 O O . GLY A 1 192 ? -18.355 1.046 5.593 1.00 74.94 192 GLY A O 1
ATOM 1392 N N . GLY A 1 193 ? -16.573 0.346 6.750 1.00 75.81 193 GLY A N 1
ATOM 1393 C CA . GLY A 1 193 ? -17.072 0.665 8.097 1.00 75.81 193 GLY A CA 1
ATOM 1394 C C . GLY A 1 193 ? -16.048 1.361 9.005 1.00 75.81 193 GLY A C 1
ATOM 1395 O O . GLY A 1 193 ? -16.292 1.503 10.201 1.00 75.81 193 GLY A O 1
ATOM 1396 N N . GLY A 1 194 ? -14.908 1.777 8.454 1.00 84.88 194 GLY A N 1
ATOM 1397 C CA . GLY A 1 194 ? -13.761 2.266 9.202 1.00 84.88 194 GLY A CA 1
ATOM 1398 C C . GLY A 1 194 ? -12.950 1.162 9.886 1.00 84.88 194 GLY A C 1
ATOM 1399 O O . GLY A 1 194 ? -13.218 -0.027 9.717 1.00 84.88 194 GLY A O 1
ATOM 1400 N N . LEU A 1 195 ? -11.974 1.567 10.697 1.00 85.94 195 LEU A N 1
ATOM 1401 C CA . LEU A 1 195 ? -11.194 0.696 11.571 1.00 85.94 195 LEU A CA 1
ATOM 1402 C C . LEU A 1 195 ? -11.679 0.854 13.020 1.00 85.94 195 LEU A C 1
ATOM 1404 O O . LEU A 1 195 ? -11.324 1.800 13.726 1.00 85.94 195 LEU A O 1
ATOM 1408 N N . GLY A 1 196 ? -12.533 -0.069 13.453 1.00 87.44 196 GLY A N 1
ATOM 1409 C CA . GLY A 1 196 ? -13.139 -0.080 14.780 1.00 87.44 196 GLY A CA 1
ATOM 1410 C C . GLY A 1 196 ? -12.168 -0.402 15.911 1.00 87.44 196 GLY A C 1
ATOM 1411 O O . GLY A 1 196 ? -11.053 -0.879 15.693 1.00 87.44 196 GLY A O 1
ATOM 1412 N N . ALA A 1 197 ? -12.627 -0.165 17.140 1.00 86.88 197 ALA A N 1
ATOM 1413 C CA . ALA A 1 197 ? -11.900 -0.568 18.338 1.00 86.88 197 ALA A CA 1
ATOM 1414 C C . ALA A 1 197 ? -11.702 -2.092 18.366 1.00 86.88 197 ALA A C 1
ATOM 1416 O O . ALA A 1 197 ? -12.635 -2.857 18.111 1.00 86.88 197 ALA A O 1
ATOM 1417 N N . ASN A 1 198 ? -10.494 -2.532 18.709 1.00 88.38 198 ASN A N 1
ATOM 1418 C CA . ASN A 1 198 ? -10.066 -3.931 18.688 1.00 88.38 198 ASN A CA 1
ATOM 1419 C C . ASN A 1 198 ? -10.185 -4.624 17.321 1.00 88.38 198 ASN A C 1
ATOM 1421 O O . ASN A 1 198 ? -10.335 -5.846 17.252 1.00 88.38 198 ASN A O 1
ATOM 1425 N N . GLN A 1 199 ? -10.113 -3.866 16.231 1.00 91.88 199 GLN A N 1
ATOM 1426 C CA . GLN A 1 199 ? -10.020 -4.412 14.880 1.00 91.88 199 GLN A CA 1
ATOM 1427 C C . GLN A 1 199 ? -8.606 -4.264 14.333 1.00 91.88 199 GLN A C 1
ATOM 1429 O O . GLN A 1 199 ? -7.813 -3.468 14.824 1.00 91.88 199 GLN A O 1
ATOM 1434 N N . GLN A 1 200 ? -8.285 -5.047 13.315 1.00 91.56 200 GLN A N 1
ATOM 1435 C CA . GLN A 1 200 ? -7.031 -4.970 12.591 1.00 91.56 200 GLN A CA 1
ATOM 1436 C C . GLN A 1 200 ? -7.267 -5.021 11.086 1.00 91.56 200 GLN A C 1
ATOM 1438 O O . GLN A 1 200 ? -8.221 -5.637 10.606 1.00 91.56 200 GLN A O 1
ATOM 1443 N N . LEU A 1 201 ? -6.353 -4.404 10.356 1.00 91.00 201 LEU A N 1
ATOM 1444 C CA . LEU A 1 201 ? -6.183 -4.540 8.922 1.00 91.00 201 LEU A CA 1
ATOM 1445 C C . LEU A 1 201 ? -5.054 -5.527 8.678 1.00 91.00 201 LEU A C 1
ATOM 1447 O O . LEU A 1 201 ? -4.007 -5.429 9.310 1.00 91.00 201 LEU A O 1
ATOM 1451 N N . ASN A 1 202 ? -5.260 -6.454 7.756 1.00 92.50 202 ASN A N 1
ATOM 1452 C CA . ASN A 1 202 ? -4.211 -7.256 7.158 1.00 92.50 202 ASN A CA 1
ATOM 1453 C C . ASN A 1 202 ? -4.107 -6.852 5.689 1.00 92.50 202 ASN A C 1
ATOM 1455 O O . ASN A 1 202 ? -4.997 -7.156 4.892 1.00 92.50 202 ASN A O 1
ATOM 1459 N N . ALA A 1 203 ? -3.050 -6.119 5.370 1.00 90.81 203 ALA A N 1
ATOM 1460 C CA . ALA A 1 203 ? -2.730 -5.670 4.033 1.00 90.81 203 ALA A CA 1
ATOM 1461 C C . ALA A 1 203 ? -1.600 -6.531 3.464 1.00 90.81 203 ALA A C 1
ATOM 1463 O O . ALA A 1 203 ? -0.593 -6.774 4.132 1.00 90.81 203 ALA A O 1
ATOM 1464 N N . VAL A 1 204 ? -1.757 -6.999 2.231 1.00 93.12 204 VAL A N 1
ATOM 1465 C CA . VAL A 1 204 ? -0.729 -7.746 1.504 1.00 93.12 204 VAL A CA 1
ATOM 1466 C C . VAL A 1 204 ? -0.527 -7.077 0.159 1.00 93.12 204 VAL A C 1
ATOM 1468 O O . VAL A 1 204 ? -1.464 -6.969 -0.627 1.00 93.12 204 VAL A O 1
ATOM 1471 N N . PHE A 1 205 ? 0.702 -6.659 -0.101 1.00 92.25 205 PHE A N 1
ATOM 1472 C CA . PHE A 1 205 ? 1.128 -6.015 -1.332 1.00 92.25 205 PHE A CA 1
ATOM 1473 C C . PHE A 1 205 ? 2.082 -6.931 -2.076 1.00 92.25 205 PHE A C 1
ATOM 1475 O O . PHE A 1 205 ? 2.922 -7.585 -1.460 1.00 92.25 205 PHE A O 1
ATOM 1482 N N . SER A 1 206 ? 1.945 -6.993 -3.391 1.00 93.75 206 SER A N 1
ATOM 1483 C CA . SER A 1 206 ? 2.732 -7.847 -4.266 1.00 93.75 206 SER A CA 1
ATOM 1484 C C . SER A 1 206 ? 3.458 -7.001 -5.299 1.00 93.75 206 SER A C 1
ATOM 1486 O O . SER A 1 206 ? 2.844 -6.157 -5.951 1.00 93.75 206 SER A O 1
ATOM 1488 N N . LEU A 1 207 ? 4.759 -7.261 -5.423 1.00 92.50 207 LEU A N 1
ATOM 1489 C CA . LEU A 1 207 ? 5.644 -6.698 -6.431 1.00 92.50 207 LEU A CA 1
ATOM 1490 C C . LEU A 1 207 ? 6.116 -7.850 -7.318 1.00 92.50 207 LEU A C 1
ATOM 1492 O O . LEU A 1 207 ? 6.813 -8.755 -6.846 1.00 92.50 207 LEU A O 1
ATOM 1496 N N . THR A 1 208 ? 5.694 -7.863 -8.581 1.00 92.06 208 THR A N 1
ATOM 1497 C CA . THR A 1 208 ? 5.960 -8.969 -9.516 1.00 92.06 208 THR A CA 1
ATOM 1498 C C . THR A 1 208 ? 6.482 -8.466 -10.850 1.00 92.06 208 THR A C 1
ATOM 1500 O O . THR A 1 208 ? 6.194 -7.353 -11.261 1.00 92.06 208 THR A O 1
ATOM 1503 N N . ASN A 1 209 ? 7.224 -9.315 -11.556 1.00 90.75 209 ASN A N 1
ATOM 1504 C CA . ASN A 1 209 ? 7.658 -9.076 -12.937 1.00 90.75 209 ASN A CA 1
ATOM 1505 C C . ASN A 1 209 ? 6.769 -9.788 -13.973 1.00 90.75 209 ASN A C 1
ATOM 1507 O O . ASN A 1 209 ? 7.157 -9.979 -15.121 1.00 90.75 209 ASN A O 1
ATOM 1511 N N . PHE A 1 210 ? 5.600 -10.252 -13.544 1.00 87.94 210 PHE A N 1
ATOM 1512 C CA . PHE A 1 210 ? 4.567 -10.824 -14.392 1.00 87.94 210 PHE A CA 1
ATOM 1513 C C . PHE A 1 210 ? 3.244 -10.146 -14.063 1.00 87.94 210 PHE A C 1
ATOM 1515 O O . PHE A 1 210 ? 3.024 -9.750 -12.912 1.00 87.94 210 PHE A O 1
ATOM 1522 N N . ASP A 1 211 ? 2.380 -10.043 -15.070 1.00 86.88 211 ASP A N 1
ATOM 1523 C CA . ASP A 1 211 ? 1.090 -9.375 -14.949 1.00 86.88 211 ASP A CA 1
ATOM 1524 C C . ASP A 1 211 ? 0.218 -10.053 -13.882 1.00 86.88 211 ASP A C 1
ATOM 1526 O O . ASP A 1 211 ? -0.108 -11.241 -13.963 1.00 86.88 211 ASP A O 1
ATOM 1530 N N . ASN A 1 212 ? -0.133 -9.277 -12.859 1.00 84.94 212 ASN A N 1
ATOM 1531 C CA . ASN A 1 212 ? -1.029 -9.655 -11.770 1.00 84.94 212 ASN A CA 1
ATOM 1532 C C . ASN A 1 212 ? -2.288 -8.763 -11.726 1.00 84.94 212 ASN A C 1
ATOM 1534 O O . ASN A 1 212 ? -2.985 -8.734 -10.709 1.00 84.94 212 ASN A O 1
ATOM 1538 N N . GLY A 1 213 ? -2.551 -8.005 -12.797 1.00 83.75 213 GLY A N 1
ATOM 1539 C CA . GLY A 1 213 ? -3.623 -7.018 -12.914 1.00 83.75 213 GLY A CA 1
ATOM 1540 C C . GLY A 1 213 ? -3.340 -5.664 -12.252 1.00 83.75 213 GLY A C 1
ATOM 1541 O O . GLY A 1 213 ? -4.141 -4.744 -12.412 1.00 83.75 213 GLY A O 1
ATOM 1542 N N . GLY A 1 214 ? -2.232 -5.526 -11.519 1.00 87.44 214 GLY A N 1
ATOM 1543 C CA . GLY A 1 214 ? -1.864 -4.335 -10.754 1.00 87.44 214 GLY A CA 1
ATOM 1544 C C . GLY A 1 214 ? -1.480 -3.111 -11.587 1.00 87.44 214 GLY A C 1
ATOM 1545 O O . GLY A 1 214 ? -1.605 -3.083 -12.808 1.00 87.44 214 GLY A O 1
ATOM 1546 N N . LEU A 1 215 ? -1.015 -2.071 -10.898 1.00 88.75 215 LEU A N 1
ATOM 1547 C CA . LEU A 1 215 ? -0.366 -0.928 -11.535 1.00 88.75 215 LEU A CA 1
ATOM 1548 C C . LEU A 1 215 ? 0.964 -1.389 -12.114 1.00 88.75 215 LEU A C 1
ATOM 1550 O O . LEU A 1 215 ? 1.744 -2.032 -11.420 1.00 88.75 215 LEU A O 1
ATOM 1554 N N . HIS A 1 216 ? 1.198 -1.109 -13.387 1.00 86.00 216 HIS A N 1
ATOM 1555 C CA . HIS A 1 216 ? 2.356 -1.610 -14.118 1.00 86.00 216 HIS A CA 1
ATOM 1556 C C . HIS A 1 216 ? 3.340 -0.479 -14.360 1.00 86.00 216 HIS A C 1
ATOM 1558 O O . HIS A 1 216 ? 2.905 0.623 -14.626 1.00 86.00 216 HIS A O 1
ATOM 1564 N N . GLN A 1 217 ? 4.636 -0.725 -14.296 1.00 84.75 217 GLN A N 1
ATOM 1565 C CA . GLN A 1 217 ? 5.699 0.198 -14.675 1.00 84.75 217 GLN A CA 1
ATOM 1566 C C . GLN A 1 217 ? 6.709 -0.597 -15.502 1.00 84.75 217 GLN A C 1
ATOM 1568 O O . GLN A 1 217 ? 6.978 -1.759 -15.182 1.00 84.75 217 GLN A O 1
ATOM 1573 N N . LEU A 1 218 ? 7.247 -0.017 -16.575 1.00 83.50 218 LEU A N 1
ATOM 1574 C CA . LEU A 1 218 ? 8.156 -0.742 -17.463 1.00 83.50 218 LEU A CA 1
ATOM 1575 C C . LEU A 1 218 ? 9.379 0.074 -17.874 1.00 83.50 218 LEU A C 1
ATOM 1577 O O . LEU A 1 218 ? 9.364 1.302 -17.942 1.00 83.50 218 LEU A O 1
ATOM 1581 N N . ARG A 1 219 ? 10.464 -0.631 -18.193 1.00 82.25 219 ARG A N 1
ATOM 1582 C CA . ARG A 1 219 ? 11.649 -0.048 -18.827 1.00 82.25 219 ARG A CA 1
ATOM 1583 C C . ARG A 1 219 ? 12.453 -1.114 -19.557 1.00 82.25 219 ARG A C 1
ATOM 1585 O O . ARG A 1 219 ? 12.775 -2.142 -18.981 1.00 82.25 219 ARG A O 1
ATOM 1592 N N . GLU A 1 220 ? 12.788 -0.857 -20.824 1.00 79.00 220 GLU A N 1
ATOM 1593 C CA . GLU A 1 220 ? 13.656 -1.702 -21.674 1.00 79.00 220 GLU A CA 1
ATOM 1594 C C . GLU A 1 220 ? 13.364 -3.222 -21.598 1.00 79.00 220 GLU A C 1
ATOM 1596 O O . GLU A 1 220 ? 14.268 -4.050 -21.686 1.00 79.00 220 GLU A O 1
ATOM 1601 N N . GLY A 1 221 ? 12.085 -3.599 -21.471 1.00 78.31 221 GLY A N 1
ATOM 1602 C CA . GLY A 1 221 ? 11.648 -5.001 -21.396 1.00 78.31 221 GLY A CA 1
ATOM 1603 C C . GLY A 1 221 ? 11.669 -5.622 -19.995 1.00 78.31 221 GLY A C 1
ATOM 1604 O O . GLY A 1 221 ? 11.452 -6.826 -19.873 1.00 78.31 221 GLY A O 1
ATOM 1605 N N . THR A 1 222 ? 11.919 -4.826 -18.957 1.00 83.88 222 THR A N 1
ATOM 1606 C CA . THR A 1 222 ? 11.681 -5.177 -17.556 1.00 83.88 222 THR A CA 1
ATOM 1607 C C . THR A 1 222 ? 10.356 -4.578 -17.109 1.00 83.88 222 THR A C 1
ATOM 1609 O O . THR A 1 222 ? 10.117 -3.387 -17.299 1.00 83.88 222 THR A O 1
ATOM 1612 N N . ASP A 1 223 ? 9.525 -5.412 -16.494 1.00 87.12 223 ASP A N 1
ATOM 1613 C CA . ASP A 1 223 ? 8.209 -5.047 -15.984 1.00 87.12 223 ASP A CA 1
ATOM 1614 C C . ASP A 1 223 ? 8.183 -5.122 -14.453 1.00 87.12 223 ASP A C 1
ATOM 1616 O O . ASP A 1 223 ? 8.735 -6.051 -13.855 1.00 87.12 223 ASP A O 1
ATOM 1620 N N . LEU A 1 224 ? 7.486 -4.178 -13.829 1.00 89.12 224 LEU A N 1
ATOM 1621 C CA . LEU A 1 224 ? 7.126 -4.183 -12.417 1.00 89.12 224 LEU A CA 1
ATOM 1622 C C . LEU A 1 224 ? 5.614 -3.989 -12.294 1.00 89.12 224 LEU A C 1
ATOM 1624 O O . LEU A 1 224 ? 5.061 -3.013 -12.784 1.00 89.12 224 LEU A O 1
ATOM 1628 N N . PHE A 1 225 ? 4.946 -4.909 -11.612 1.00 90.19 225 PHE A N 1
ATOM 1629 C CA . PHE A 1 225 ? 3.529 -4.828 -11.289 1.00 90.19 225 PHE A CA 1
ATOM 1630 C C . PHE A 1 225 ? 3.344 -4.696 -9.781 1.00 90.19 225 PHE A C 1
ATOM 1632 O O . PHE A 1 225 ? 3.833 -5.529 -9.013 1.00 90.19 225 PHE A O 1
ATOM 1639 N N . PHE A 1 226 ? 2.584 -3.686 -9.372 1.00 91.62 226 PHE A N 1
ATOM 1640 C CA . PHE A 1 226 ? 2.206 -3.399 -7.998 1.00 91.62 226 PHE A CA 1
ATOM 1641 C C . PHE A 1 226 ? 0.712 -3.640 -7.797 1.00 91.62 226 PHE A C 1
ATOM 1643 O O . PHE A 1 226 ? -0.139 -2.966 -8.378 1.00 91.62 226 PHE A O 1
ATOM 1650 N N . ASN A 1 227 ? 0.382 -4.611 -6.954 1.00 92.00 227 ASN A N 1
ATOM 1651 C CA . ASN A 1 227 ? -0.997 -4.918 -6.590 1.00 92.00 227 ASN A CA 1
ATOM 1652 C C . ASN A 1 227 ? -1.099 -5.181 -5.088 1.00 92.00 227 ASN A C 1
ATOM 1654 O O . ASN A 1 227 ? -0.094 -5.411 -4.414 1.00 92.00 227 ASN A O 1
ATOM 1658 N N . GLY A 1 228 ? -2.310 -5.201 -4.549 1.00 92.00 228 GLY A N 1
ATOM 1659 C CA . GLY A 1 228 ? -2.515 -5.592 -3.169 1.00 92.00 228 GLY A CA 1
ATOM 1660 C C . GLY A 1 228 ? -3.953 -5.931 -2.823 1.00 92.00 228 GLY A C 1
ATOM 1661 O O . GLY A 1 228 ? -4.888 -5.812 -3.618 1.00 92.00 228 GLY A O 1
ATOM 1662 N N . ALA A 1 229 ? -4.106 -6.398 -1.593 1.00 92.00 229 ALA A N 1
ATOM 1663 C CA . ALA A 1 229 ? -5.388 -6.684 -0.989 1.00 92.00 229 ALA A CA 1
ATOM 1664 C C . ALA A 1 229 ? -5.370 -6.297 0.485 1.00 92.00 229 ALA A C 1
ATOM 1666 O O . ALA A 1 229 ? -4.357 -6.449 1.170 1.00 92.00 229 ALA A O 1
ATOM 1667 N N . VAL A 1 230 ? -6.514 -5.831 0.978 1.00 92.12 230 VAL A N 1
ATOM 1668 C CA . VAL A 1 230 ? -6.696 -5.451 2.381 1.00 92.12 230 VAL A CA 1
ATOM 1669 C C . VAL A 1 230 ? -7.922 -6.159 2.925 1.00 92.12 230 VAL A C 1
ATOM 1671 O O . VAL A 1 230 ? -9.006 -6.088 2.348 1.00 92.12 230 VAL A O 1
ATOM 1674 N N . VAL A 1 231 ? -7.749 -6.842 4.052 1.00 92.00 231 VAL A N 1
ATOM 1675 C CA . VAL A 1 231 ? -8.824 -7.531 4.764 1.00 92.00 231 VAL A CA 1
ATOM 1676 C C . VAL A 1 231 ? -8.882 -7.023 6.194 1.00 92.00 231 VAL A C 1
ATOM 1678 O O . VAL A 1 231 ? -7.862 -6.910 6.868 1.00 92.00 231 VAL A O 1
ATOM 1681 N N . GLN A 1 232 ? -10.090 -6.753 6.673 1.00 91.62 232 GLN A N 1
ATOM 1682 C CA . GLN A 1 232 ? -10.332 -6.346 8.050 1.00 91.62 232 GLN A CA 1
ATOM 1683 C C . GLN A 1 232 ? -10.768 -7.545 8.893 1.00 91.62 232 GLN A C 1
ATOM 1685 O O . GLN A 1 232 ? -11.603 -8.348 8.474 1.00 91.62 232 GLN A O 1
ATOM 1690 N N . SER A 1 233 ? -10.217 -7.666 10.096 1.00 91.38 233 SER A N 1
ATOM 1691 C CA . SER A 1 233 ? -10.593 -8.689 11.073 1.00 91.38 233 SER A CA 1
ATOM 1692 C C . SER A 1 233 ? -10.583 -8.119 12.489 1.00 91.38 233 SER A C 1
ATOM 1694 O O . SER A 1 233 ? -10.168 -6.987 12.712 1.00 91.38 233 SER A O 1
ATOM 1696 N N . ASN A 1 234 ? -11.024 -8.897 13.475 1.00 89.25 234 ASN A N 1
ATOM 1697 C CA . ASN A 1 234 ? -10.813 -8.529 14.875 1.00 89.25 234 ASN A CA 1
ATOM 1698 C C . ASN A 1 234 ? -9.356 -8.798 15.273 1.00 89.25 234 ASN A C 1
ATOM 1700 O O . ASN A 1 234 ? -8.730 -9.716 14.730 1.00 89.25 234 ASN A O 1
ATOM 1704 N N . LEU A 1 235 ? -8.838 -8.020 16.225 1.00 84.00 235 LEU A N 1
ATOM 1705 C CA . LEU A 1 235 ? -7.602 -8.364 16.919 1.00 84.00 235 LEU A CA 1
ATOM 1706 C C . LEU A 1 235 ? -7.773 -9.733 17.595 1.00 84.00 235 LEU A C 1
ATOM 1708 O O . LEU A 1 235 ? -8.851 -10.020 18.132 1.00 84.00 235 LEU A O 1
ATOM 1712 N N . PRO A 1 236 ? -6.736 -10.586 17.598 1.00 78.38 236 PRO A N 1
ATOM 1713 C CA . PRO A 1 236 ? -6.769 -11.800 18.396 1.00 78.38 236 PRO A CA 1
ATOM 1714 C C . PRO A 1 236 ? -7.006 -11.428 19.870 1.00 78.38 236 PRO A C 1
ATOM 1716 O O . PRO A 1 236 ? -6.457 -10.424 20.337 1.00 78.38 236 PRO A O 1
ATOM 1719 N N . PRO A 1 237 ? -7.826 -12.197 20.613 1.00 69.75 237 PRO A N 1
ATOM 1720 C CA . PRO A 1 237 ? -8.040 -11.930 22.026 1.00 69.75 237 PRO A CA 1
ATOM 1721 C C . PRO A 1 237 ? -6.684 -11.905 22.731 1.00 69.75 237 PRO A C 1
ATOM 1723 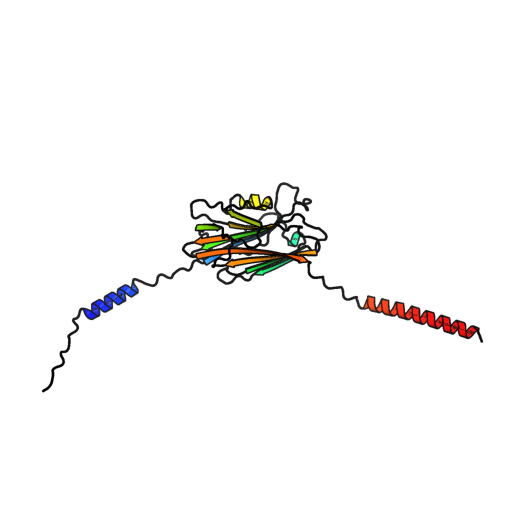O O . PRO A 1 237 ? -5.879 -12.827 22.574 1.00 69.75 237 PRO A O 1
ATOM 1726 N N . GLY A 1 238 ? -6.428 -10.829 23.481 1.00 64.19 238 GLY A N 1
ATOM 1727 C CA . GLY A 1 238 ? -5.228 -10.723 24.303 1.00 64.19 238 GLY A CA 1
ATOM 1728 C C . GLY A 1 238 ? -5.120 -11.913 25.263 1.00 64.19 238 GLY A C 1
ATOM 1729 O O . GLY A 1 238 ? -6.116 -12.608 25.497 1.00 64.19 238 GLY A O 1
ATOM 1730 N N . PRO A 1 239 ? -3.930 -12.174 25.830 1.00 58.75 239 PRO A N 1
ATOM 1731 C CA . PRO A 1 239 ? -3.774 -13.243 26.804 1.00 58.75 239 PRO A CA 1
ATOM 1732 C C . PRO A 1 239 ? -4.814 -13.051 27.910 1.00 58.75 239 PRO A C 1
ATOM 1734 O O . PRO A 1 239 ? -4.806 -12.041 28.614 1.00 58.75 239 PRO A O 1
ATOM 1737 N N . VAL A 1 240 ? -5.747 -14.002 28.025 1.00 59.81 240 VAL A N 1
ATOM 1738 C CA . VAL A 1 240 ? -6.703 -14.023 29.132 1.00 59.81 240 VAL A CA 1
ATOM 1739 C C . VAL A 1 240 ? -5.853 -14.051 30.396 1.00 59.81 240 VAL A C 1
ATOM 1741 O O . VAL A 1 240 ? -5.017 -14.953 30.506 1.00 59.81 240 VAL A O 1
ATOM 1744 N N . PRO A 1 241 ? -5.997 -13.084 31.321 1.00 53.75 241 PRO A N 1
ATOM 1745 C CA . PRO A 1 241 ? -5.209 -13.100 32.537 1.00 53.75 241 PRO A CA 1
ATOM 1746 C C . PRO A 1 241 ? -5.502 -14.420 33.242 1.00 53.75 241 PRO A C 1
ATOM 1748 O O . PRO A 1 241 ? -6.622 -14.657 33.699 1.00 53.75 241 PRO A O 1
ATOM 1751 N N . THR A 1 242 ? -4.512 -15.313 33.282 1.00 66.31 242 THR A N 1
ATOM 1752 C CA . THR A 1 242 ? -4.555 -16.476 34.163 1.00 66.31 242 THR A CA 1
ATOM 1753 C C . THR A 1 242 ? -4.811 -15.925 35.559 1.00 66.31 242 THR A C 1
ATOM 1755 O O . THR A 1 242 ? -4.014 -15.093 36.001 1.00 66.31 242 THR A O 1
ATOM 1758 N N . PRO A 1 243 ? -5.912 -16.313 36.233 1.00 61.41 243 PRO A N 1
ATOM 1759 C CA . PRO A 1 243 ? -6.196 -15.821 37.569 1.00 61.41 243 PRO A CA 1
ATOM 1760 C C . PRO A 1 243 ? -4.961 -16.030 38.431 1.00 61.41 243 PRO A C 1
ATOM 1762 O O . PRO A 1 243 ? -4.413 -17.137 38.461 1.00 61.41 243 PRO A O 1
ATOM 1765 N N . GLU A 1 244 ? -4.497 -14.971 39.090 1.00 66.69 244 GLU A N 1
ATOM 1766 C CA . GLU A 1 244 ? -3.344 -15.098 39.965 1.00 66.69 244 GLU A CA 1
ATOM 1767 C C . GLU A 1 244 ? -3.629 -16.195 41.004 1.00 66.69 244 GLU A C 1
ATOM 1769 O O . GLU A 1 244 ? -4.770 -16.327 41.473 1.00 66.69 244 GLU A O 1
ATOM 1774 N N . PRO A 1 245 ? -2.624 -16.991 41.413 1.00 62.00 245 PRO A N 1
ATOM 1775 C CA . PRO A 1 245 ? -2.817 -18.042 42.410 1.00 62.00 245 PRO A CA 1
ATOM 1776 C C . PRO A 1 245 ? -3.499 -17.527 43.686 1.00 62.00 245 PRO A C 1
ATOM 1778 O O . PRO A 1 245 ? -4.267 -18.251 44.315 1.00 62.00 245 PRO A O 1
ATOM 1781 N N . ALA A 1 246 ? -3.282 -16.253 44.030 1.00 58.91 246 ALA A N 1
ATOM 1782 C CA . ALA A 1 246 ? -3.928 -15.572 45.146 1.00 58.91 246 ALA A CA 1
ATOM 1783 C C . ALA A 1 246 ? -5.458 -15.480 45.004 1.00 58.91 246 ALA A C 1
ATOM 1785 O O . ALA A 1 246 ? -6.173 -15.636 45.993 1.00 58.91 246 ALA A O 1
ATOM 1786 N N . THR A 1 247 ? -5.985 -15.287 43.792 1.00 59.50 247 THR A N 1
ATOM 1787 C CA . THR A 1 247 ? -7.430 -15.215 43.530 1.00 59.50 247 THR A CA 1
ATOM 1788 C C . THR A 1 247 ? -8.089 -16.591 43.662 1.00 59.50 247 THR A C 1
ATOM 1790 O O . THR A 1 247 ? -9.189 -16.698 44.204 1.00 59.50 247 THR A O 1
ATOM 1793 N N . LEU A 1 248 ? -7.393 -17.662 43.259 1.00 58.62 248 LEU A N 1
ATOM 1794 C CA . LEU A 1 248 ? -7.828 -19.048 43.489 1.00 58.62 248 LEU A CA 1
ATOM 1795 C C . LEU A 1 248 ? -7.759 -19.429 44.973 1.00 58.62 248 LEU A C 1
ATOM 1797 O O . LEU A 1 248 ? -8.663 -20.092 45.484 1.00 58.62 248 LEU A O 1
ATOM 1801 N N . LEU A 1 249 ? -6.726 -18.970 45.683 1.00 59.16 249 LEU A N 1
ATOM 1802 C CA . LEU A 1 249 ? -6.585 -19.179 47.123 1.00 59.16 249 LEU A CA 1
ATOM 1803 C C . LEU A 1 249 ? -7.686 -18.444 47.902 1.00 59.16 249 LEU A C 1
ATOM 1805 O O . LEU A 1 249 ? -8.249 -18.997 48.845 1.00 59.16 249 LEU A O 1
ATOM 1809 N N . LEU A 1 250 ? -8.046 -17.226 47.489 1.00 60.28 250 LEU A N 1
ATOM 1810 C CA . LEU A 1 250 ? -9.133 -16.444 48.083 1.00 60.28 250 LEU A CA 1
ATOM 1811 C C . LEU A 1 250 ? -10.509 -17.080 47.821 1.00 60.28 250 LEU A C 1
ATOM 1813 O O . LEU A 1 250 ? -11.337 -17.159 48.729 1.00 60.28 250 LEU A O 1
ATOM 1817 N N . LEU A 1 251 ? -10.738 -17.609 46.615 1.00 62.50 251 LEU A N 1
ATOM 1818 C CA . LEU A 1 251 ? -11.967 -18.336 46.281 1.00 62.50 251 LEU A CA 1
ATOM 1819 C C . LEU A 1 251 ? -12.073 -19.660 47.063 1.00 62.50 251 LEU A C 1
ATOM 1821 O O . LEU A 1 251 ? -13.134 -19.988 47.600 1.00 62.50 251 LEU A O 1
ATOM 1825 N N . GLY A 1 252 ? -10.960 -20.389 47.197 1.00 60.59 252 GLY A N 1
ATOM 1826 C CA . GLY A 1 252 ? -10.879 -21.633 47.967 1.00 60.59 252 GLY A CA 1
ATOM 1827 C C . GLY A 1 252 ? -11.044 -21.426 49.476 1.00 60.59 252 GLY A C 1
ATOM 1828 O O . GLY A 1 252 ? -11.752 -22.185 50.140 1.00 60.59 252 GLY A O 1
ATOM 1829 N N . THR A 1 253 ? -10.455 -20.365 50.030 1.00 61.53 253 THR A N 1
ATOM 1830 C CA . THR A 1 253 ? -10.572 -20.035 51.460 1.00 61.53 253 THR A CA 1
ATOM 1831 C C . THR A 1 253 ? -11.947 -19.460 51.814 1.00 61.53 253 THR A C 1
ATOM 1833 O O . THR A 1 253 ? -12.501 -19.827 52.852 1.00 61.53 253 THR A O 1
ATOM 1836 N N . GLY A 1 254 ? -12.563 -18.653 50.943 1.00 58.94 254 GLY A N 1
ATOM 1837 C CA . GLY A 1 254 ? -13.918 -18.123 51.143 1.00 58.94 254 GLY A CA 1
ATOM 1838 C C . GLY A 1 254 ? -15.012 -19.202 51.130 1.00 58.94 254 GLY A C 1
ATOM 1839 O O . GLY A 1 254 ? -15.895 -19.222 51.999 1.00 58.94 254 GLY A O 1
ATOM 1840 N N . ALA A 1 255 ? -14.935 -20.157 50.198 1.00 61.16 255 ALA A N 1
ATOM 1841 C CA . ALA A 1 255 ? -15.858 -21.294 50.143 1.00 61.16 255 ALA A CA 1
ATOM 1842 C C . ALA A 1 255 ? -15.622 -22.299 51.292 1.00 61.16 255 ALA A C 1
ATOM 1844 O O . ALA A 1 255 ? -16.573 -22.810 51.888 1.00 61.16 255 ALA A O 1
ATOM 1845 N N . GLY A 1 256 ? -14.360 -22.538 51.668 1.00 58.94 256 GLY A N 1
ATOM 1846 C CA . GLY A 1 256 ? -14.007 -23.431 52.775 1.00 58.94 256 GLY A CA 1
ATOM 1847 C C . GLY A 1 256 ? -14.467 -22.913 54.142 1.00 58.94 256 GLY A C 1
ATOM 1848 O O . GLY A 1 256 ? -15.070 -23.653 54.922 1.00 58.94 256 GLY A O 1
ATOM 1849 N N . LEU A 1 257 ? -14.256 -21.625 54.432 1.00 61.16 257 LEU A N 1
ATOM 1850 C CA . LEU A 1 257 ? -14.647 -21.021 55.712 1.00 61.16 257 LEU A CA 1
ATOM 1851 C C . LEU A 1 257 ? -16.168 -20.939 55.882 1.00 61.16 257 LEU A C 1
ATOM 1853 O O . LEU A 1 257 ? -16.677 -21.160 56.983 1.00 61.16 257 LEU A O 1
ATOM 1857 N N . SER A 1 258 ? -16.911 -20.688 54.803 1.00 60.97 258 SER A N 1
ATOM 1858 C CA . SER A 1 258 ? -18.377 -20.670 54.839 1.00 60.97 258 SER A CA 1
ATOM 1859 C C . SER A 1 258 ? -18.974 -22.068 55.054 1.00 60.97 258 SER A C 1
ATOM 1861 O O . SER A 1 258 ? -19.922 -22.206 55.833 1.00 60.97 258 SER A O 1
ATOM 1863 N N . ALA A 1 259 ? -18.385 -23.120 54.476 1.00 60.91 259 ALA A N 1
ATOM 1864 C CA . ALA A 1 259 ? -18.777 -24.507 54.735 1.00 60.91 259 ALA A CA 1
ATOM 1865 C C . ALA A 1 259 ? -18.479 -24.942 56.185 1.00 60.91 259 ALA A C 1
ATOM 1867 O O . ALA A 1 259 ? -19.357 -25.491 56.860 1.00 60.91 259 ALA A O 1
ATOM 1868 N N . VAL A 1 260 ? -17.287 -24.629 56.706 1.00 67.25 260 VAL A N 1
ATOM 1869 C CA . VAL A 1 260 ? -16.888 -24.945 58.092 1.00 67.25 260 VAL A CA 1
ATOM 1870 C C . VAL A 1 260 ? -17.738 -24.181 59.113 1.00 67.25 260 VAL A C 1
ATOM 1872 O O . VAL A 1 260 ? -18.176 -24.759 60.113 1.00 67.25 260 VAL A O 1
ATOM 1875 N N . ALA A 1 261 ? -18.049 -22.908 58.855 1.00 67.38 261 ALA A N 1
ATOM 1876 C CA . ALA A 1 261 ? -18.939 -22.121 59.705 1.00 67.38 261 ALA A CA 1
ATOM 1877 C C . ALA A 1 261 ? -20.362 -22.707 59.750 1.00 67.38 261 ALA A C 1
ATOM 1879 O O . ALA A 1 261 ? -20.988 -22.744 60.813 1.00 67.38 261 ALA A O 1
ATOM 1880 N N . ARG A 1 262 ? -20.867 -23.217 58.618 1.00 68.75 262 ARG A N 1
ATOM 1881 C CA . ARG A 1 262 ? -22.189 -23.859 58.537 1.00 68.75 262 ARG A CA 1
ATOM 1882 C C . ARG A 1 262 ? -22.218 -25.203 59.270 1.00 68.75 262 ARG A C 1
ATOM 1884 O O . ARG A 1 262 ? -23.205 -25.500 59.942 1.00 68.75 262 ARG A O 1
ATOM 1891 N N . LEU A 1 263 ? -21.134 -25.978 59.200 1.00 66.44 263 LEU A N 1
ATOM 1892 C CA . LEU A 1 263 ? -20.996 -27.252 59.912 1.00 66.44 263 LEU A CA 1
ATOM 1893 C C . LEU A 1 263 ? -20.928 -27.050 61.436 1.00 66.44 263 LEU A C 1
ATOM 1895 O O . LEU A 1 263 ? -21.638 -27.723 62.183 1.00 66.44 263 LEU A O 1
ATOM 1899 N N . ARG A 1 264 ? -20.149 -26.062 61.902 1.00 68.94 264 ARG A N 1
ATOM 1900 C CA . ARG A 1 264 ? -20.059 -25.713 63.331 1.00 68.94 264 ARG A CA 1
ATOM 1901 C C . ARG A 1 264 ? -21.402 -25.293 63.923 1.00 68.94 264 ARG A C 1
ATOM 1903 O O . ARG A 1 264 ? -21.707 -25.707 65.038 1.00 68.94 264 ARG A O 1
ATOM 1910 N N . ARG A 1 265 ? -22.220 -24.522 63.195 1.00 70.88 265 ARG A N 1
ATOM 1911 C CA . ARG A 1 265 ? -23.568 -24.128 63.656 1.00 70.88 265 ARG A CA 1
ATOM 1912 C C . ARG A 1 265 ? -24.519 -25.318 63.794 1.00 70.88 265 ARG A C 1
ATOM 1914 O O . ARG A 1 265 ? -25.295 -25.358 64.739 1.00 70.88 265 ARG A O 1
ATOM 1921 N N . LYS A 1 266 ? -24.443 -26.305 62.893 1.00 67.94 266 LYS A N 1
ATOM 1922 C CA . LYS A 1 266 ? -25.265 -27.523 62.994 1.00 67.94 266 LYS A CA 1
ATOM 1923 C C . LYS A 1 266 ? -24.874 -28.395 64.191 1.00 67.94 266 LYS A C 1
ATOM 1925 O O . LYS A 1 266 ? -25.751 -28.880 64.894 1.00 67.94 266 LYS A O 1
ATOM 1930 N N . LEU A 1 267 ? -23.576 -28.548 64.454 1.00 64.38 267 LEU A N 1
ATOM 1931 C CA . LEU A 1 267 ? -23.084 -29.351 65.581 1.00 64.38 267 LEU A CA 1
ATOM 1932 C C . LEU A 1 267 ? -23.357 -28.702 66.946 1.00 64.38 267 LEU A C 1
ATOM 1934 O O . LEU A 1 267 ? -23.654 -29.399 67.910 1.00 64.38 267 LEU A O 1
ATOM 1938 N N . SER A 1 268 ? -23.295 -27.372 67.036 1.00 64.50 268 SER A N 1
ATOM 1939 C CA . SER A 1 268 ? -23.624 -26.654 68.277 1.00 64.50 268 SER A CA 1
ATOM 1940 C C . SER A 1 268 ? -25.125 -26.641 68.579 1.00 64.50 268 SER A C 1
ATOM 1942 O O . SER A 1 268 ? -25.493 -26.743 69.743 1.00 64.50 268 SER A O 1
ATOM 1944 N N . ALA A 1 269 ? -25.989 -26.610 67.559 1.00 62.12 269 ALA A N 1
ATOM 1945 C CA . ALA A 1 269 ? -27.432 -26.773 67.747 1.00 62.12 269 ALA A CA 1
ATOM 1946 C C . ALA A 1 269 ? -27.813 -28.185 68.236 1.00 62.12 269 ALA A C 1
ATOM 1948 O O . ALA A 1 269 ? -28.714 -28.318 69.055 1.00 62.12 269 ALA A O 1
ATOM 1949 N N . ALA A 1 270 ? -27.105 -29.227 67.785 1.00 58.72 270 ALA A N 1
ATOM 1950 C CA . ALA A 1 270 ? -27.345 -30.602 68.231 1.00 58.72 270 ALA A CA 1
AT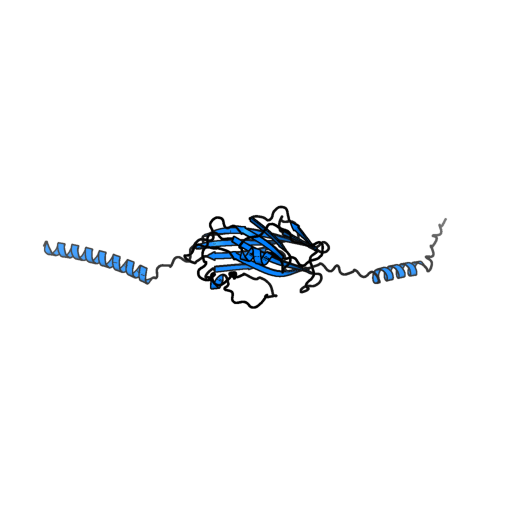OM 1951 C C . ALA A 1 270 ? -26.956 -30.837 69.703 1.00 58.72 270 ALA A C 1
ATOM 1953 O O . ALA A 1 270 ? -27.603 -31.615 70.388 1.00 58.72 270 ALA A O 1
ATOM 1954 N N . ARG A 1 271 ? -25.938 -30.128 70.209 1.00 54.56 271 ARG A N 1
ATOM 1955 C CA . ARG A 1 271 ? -25.427 -30.280 71.584 1.00 54.56 271 ARG A CA 1
ATOM 1956 C C . ARG A 1 271 ? -26.264 -29.569 72.659 1.00 54.56 271 ARG A C 1
ATOM 1958 O O . ARG A 1 271 ? -26.011 -29.757 73.837 1.00 54.56 271 ARG A O 1
ATOM 1965 N N . ILE A 1 272 ? -27.204 -28.712 72.260 1.00 57.50 272 ILE A N 1
ATOM 1966 C CA . ILE A 1 272 ? -28.135 -28.015 73.171 1.00 57.50 272 ILE A CA 1
ATOM 1967 C C . ILE A 1 272 ? -29.463 -28.795 73.293 1.00 57.50 272 ILE A C 1
ATOM 1969 O O . ILE A 1 272 ? -30.298 -28.469 74.129 1.00 57.50 272 ILE A O 1
ATOM 1973 N N . ALA A 1 273 ? -29.664 -29.821 72.459 1.00 52.97 273 ALA A N 1
ATOM 1974 C CA . ALA A 1 273 ? -30.869 -30.648 72.426 1.00 52.97 273 ALA A CA 1
ATOM 1975 C C . ALA A 1 273 ? -30.741 -31.980 73.202 1.00 52.97 273 ALA A C 1
ATOM 1977 O O . ALA A 1 273 ? -31.664 -32.791 73.140 1.00 52.97 273 ALA A O 1
ATOM 1978 N N . GLU A 1 274 ? -29.628 -32.192 73.913 1.00 44.97 274 GLU A N 1
ATOM 1979 C CA . GLU A 1 274 ? -29.437 -33.232 74.943 1.00 44.97 274 GLU A CA 1
ATOM 1980 C C . GLU A 1 274 ? -29.448 -32.587 76.333 1.00 44.97 274 GLU A C 1
ATOM 1982 O O . GLU A 1 274 ? -30.032 -33.198 77.254 1.00 44.97 274 GLU A O 1
#

Solvent-accessible surface area (backbone atoms only — not comparable to full-atom values): 15595 Å² total; per-residue (Å²): 139,84,82,82,80,82,81,79,79,80,57,86,58,58,65,52,52,53,48,50,52,53,51,50,54,63,72,58,56,82,73,77,78,73,69,65,38,53,40,61,51,38,32,38,38,36,68,35,50,78,61,69,60,85,82,47,77,70,76,86,65,75,61,35,57,56,76,64,55,91,61,70,89,75,87,75,100,62,50,36,47,60,75,73,52,31,46,78,48,78,47,82,51,54,48,99,60,62,35,38,36,44,35,39,36,46,28,30,73,40,92,55,60,35,45,60,24,28,43,33,41,39,41,31,55,29,58,12,82,46,91,90,54,92,35,57,30,46,53,65,54,81,38,94,38,43,68,66,44,72,33,30,35,35,27,38,87,85,47,66,56,64,60,29,54,68,70,56,46,57,85,64,47,72,62,74,64,102,58,67,44,56,51,28,42,36,41,27,34,71,36,94,76,24,53,39,50,44,19,24,40,44,34,40,36,37,34,33,73,56,93,70,27,10,47,30,42,29,45,99,90,46,50,41,21,46,33,39,42,74,47,78,46,70,49,78,81,68,84,73,76,73,76,52,70,64,58,55,49,51,54,52,50,56,56,49,51,54,51,50,54,54,51,52,54,54,56,56,57,57,68,72,74,115